Protein AF-A0A2E0TBQ0-F1 (afdb_monomer_lite)

Foldseek 3Di:
DDDDDCPVDPPVDDDDDDDPDDPFLVVLVCQVPDDPVVPVPDQWDADPSTTFGKDFLQDFLLQQLLAQKWFQFWDDDPQKIKTWIFRQQLVVLDPDDDGTKIKIFGSKDFKKKDFPPPDDIDRDRVVRNVVRFGFHGWGDDDQWIWTDGPGTIIIIRGTIIGMDGPVRHYDDSVVSNVSSVVSVVVVVVVVVVVVVVVVPPPDDDD

Structure (mmCIF, N/CA/C/O backbone):
data_AF-A0A2E0TBQ0-F1
#
_entry.id   AF-A0A2E0TBQ0-F1
#
loop_
_atom_site.group_PDB
_atom_site.id
_atom_site.type_symbol
_atom_site.label_atom_id
_atom_site.label_alt_id
_atom_site.label_comp_id
_atom_site.label_asym_id
_atom_site.label_entity_id
_atom_site.label_seq_id
_atom_site.pdbx_PDB_ins_code
_atom_site.Cartn_x
_atom_site.Cartn_y
_atom_site.Cartn_z
_atom_site.occupancy
_atom_site.B_iso_or_equiv
_atom_site.auth_seq_id
_atom_site.auth_comp_id
_atom_site.auth_asym_id
_atom_site.auth_atom_id
_atom_site.pdbx_PDB_model_num
ATOM 1 N N . MET A 1 1 ? -8.355 -27.284 26.504 1.00 31.47 1 MET A N 1
ATOM 2 C CA . MET A 1 1 ? -7.845 -25.901 26.602 1.00 31.47 1 MET A CA 1
ATOM 3 C C . MET A 1 1 ? -6.335 -25.962 26.482 1.00 31.47 1 MET A C 1
ATOM 5 O O . MET A 1 1 ? -5.679 -26.307 27.452 1.00 31.47 1 MET A O 1
ATOM 9 N N . CYS A 1 2 ? -5.796 -25.724 25.289 1.00 38.50 2 CYS A N 1
ATOM 10 C CA . CYS A 1 2 ? -4.360 -25.518 25.106 1.00 38.50 2 CYS A CA 1
ATOM 11 C C . CYS A 1 2 ? -4.125 -24.007 25.172 1.00 38.50 2 CYS A C 1
ATOM 13 O O . CYS A 1 2 ? -4.697 -23.271 24.370 1.00 38.50 2 CYS A O 1
ATOM 15 N N . GLY A 1 3 ? -3.385 -23.547 26.181 1.00 32.75 3 GLY A N 1
ATOM 16 C CA . GLY A 1 3 ? -3.010 -22.143 26.314 1.00 32.75 3 GLY A CA 1
ATOM 17 C C . GLY A 1 3 ? -1.917 -21.809 25.308 1.00 32.75 3 GLY A C 1
ATOM 18 O O . GLY A 1 3 ? -0.853 -22.420 25.343 1.00 32.75 3 GLY A O 1
ATOM 19 N N . TRP A 1 4 ? -2.189 -20.866 24.410 1.00 44.53 4 TRP A N 1
ATOM 20 C CA . TRP A 1 4 ? -1.174 -20.267 23.551 1.00 44.53 4 TRP A CA 1
ATOM 21 C C . TRP A 1 4 ? -0.448 -19.187 24.354 1.00 44.53 4 TRP A C 1
ATOM 23 O O . TRP A 1 4 ? -1.072 -18.217 24.783 1.00 44.53 4 TRP A O 1
ATOM 33 N N . VAL A 1 5 ? 0.852 -19.370 24.580 1.00 41.00 5 VAL A N 1
ATOM 34 C CA . VAL A 1 5 ? 1.751 -18.300 25.022 1.00 41.00 5 VAL A CA 1
ATOM 35 C C . VAL A 1 5 ? 2.475 -17.828 23.770 1.00 41.00 5 VAL A C 1
ATOM 37 O O . VAL A 1 5 ? 3.234 -18.586 23.179 1.00 41.00 5 VAL A O 1
ATOM 40 N N . ASP A 1 6 ? 2.167 -16.610 23.335 1.00 48.53 6 ASP A N 1
ATOM 41 C CA . ASP A 1 6 ? 2.900 -15.916 22.277 1.00 48.53 6 ASP A CA 1
ATOM 42 C C . ASP A 1 6 ? 4.257 -15.492 22.856 1.00 48.53 6 ASP A C 1
ATOM 44 O O . ASP A 1 6 ? 4.325 -14.581 23.683 1.00 48.53 6 ASP A O 1
ATOM 48 N N . ASP A 1 7 ? 5.324 -16.211 22.509 1.00 53.66 7 ASP A N 1
ATOM 49 C CA . ASP A 1 7 ? 6.684 -15.956 22.997 1.00 53.66 7 ASP A CA 1
ATOM 50 C C . ASP A 1 7 ? 7.448 -14.940 22.125 1.00 53.66 7 ASP A C 1
ATOM 52 O O . ASP A 1 7 ? 8.639 -14.693 22.340 1.00 53.66 7 ASP A O 1
ATOM 56 N N . GLY A 1 8 ? 6.767 -14.331 21.146 1.00 44.69 8 GLY A N 1
ATOM 57 C CA . GLY A 1 8 ? 7.341 -13.338 20.248 1.00 44.69 8 GLY A CA 1
ATOM 58 C C . GLY A 1 8 ? 8.385 -13.899 19.282 1.00 44.69 8 GLY A C 1
ATOM 59 O O . GLY A 1 8 ? 9.002 -13.118 18.549 1.00 44.69 8 GLY A O 1
ATOM 60 N N . ARG A 1 9 ? 8.593 -15.221 19.238 1.00 43.59 9 ARG A N 1
ATOM 61 C CA . ARG A 1 9 ? 9.475 -15.843 18.255 1.00 43.59 9 ARG A CA 1
ATOM 62 C C . ARG A 1 9 ? 8.675 -16.104 16.989 1.00 43.59 9 ARG A C 1
ATOM 64 O O . ARG A 1 9 ? 7.561 -16.618 16.993 1.00 43.59 9 ARG A O 1
ATOM 71 N N . GLY A 1 10 ? 9.208 -15.603 15.879 1.00 46.03 10 GLY A N 1
ATOM 72 C CA . GLY A 1 10 ? 8.652 -15.810 14.551 1.00 46.03 10 GLY A CA 1
ATOM 73 C C . GLY A 1 10 ? 8.835 -17.257 14.119 1.00 46.03 10 GLY A C 1
ATOM 74 O O . GLY A 1 10 ? 9.626 -17.520 13.220 1.00 46.03 10 GLY A O 1
ATOM 75 N N . ASP A 1 11 ? 8.097 -18.171 14.737 1.00 47.78 11 ASP A N 1
ATOM 76 C CA . ASP A 1 11 ? 8.056 -19.583 14.378 1.00 47.78 11 ASP A CA 1
ATOM 77 C C . ASP A 1 11 ? 7.198 -19.711 13.114 1.00 47.78 11 ASP A C 1
ATOM 79 O O . ASP A 1 11 ? 6.023 -20.079 13.135 1.00 47.78 11 ASP A O 1
ATOM 83 N N . VAL A 1 12 ? 7.771 -19.267 11.996 1.00 44.88 12 VAL A N 1
ATOM 84 C CA . VAL A 1 12 ? 7.117 -19.203 10.685 1.00 44.88 12 VAL A CA 1
ATOM 85 C C . VAL A 1 12 ? 6.992 -20.596 10.044 1.00 44.88 12 VAL A C 1
ATOM 87 O O . VAL A 1 12 ? 6.171 -20.758 9.149 1.00 44.88 12 VAL A O 1
ATOM 90 N N . ASP A 1 13 ? 7.667 -21.629 10.566 1.00 41.69 13 ASP A N 1
ATOM 91 C CA . ASP A 1 13 ? 7.878 -22.880 9.816 1.00 41.69 13 ASP A CA 1
ATOM 92 C C . ASP A 1 13 ? 7.359 -24.181 10.455 1.00 41.69 13 ASP A C 1
ATOM 94 O O . ASP A 1 13 ? 7.756 -25.263 10.029 1.00 41.69 13 ASP A O 1
ATOM 98 N N . ALA A 1 14 ? 6.467 -24.158 11.450 1.00 37.28 14 ALA A N 1
ATOM 99 C CA . ALA A 1 14 ? 6.067 -25.422 12.084 1.00 37.28 14 ALA A CA 1
ATOM 100 C C . ALA A 1 14 ? 4.600 -25.516 12.501 1.00 37.28 14 ALA A C 1
ATOM 102 O O . ALA A 1 14 ? 4.329 -25.849 13.642 1.00 37.28 14 ALA A O 1
ATOM 103 N N . HIS A 1 15 ? 3.650 -25.290 11.589 1.00 36.25 15 HIS A N 1
ATOM 104 C CA . HIS A 1 15 ? 2.325 -25.918 11.705 1.00 36.25 15 HIS A CA 1
ATOM 105 C C . HIS A 1 15 ? 1.651 -26.069 10.334 1.00 36.25 15 HIS A C 1
ATOM 107 O O . HIS A 1 15 ? 0.645 -25.427 10.029 1.00 36.25 15 HIS A O 1
ATOM 113 N N . GLU A 1 16 ? 2.182 -26.981 9.522 1.00 41.28 16 GLU A N 1
ATOM 114 C CA . GLU A 1 16 ? 1.301 -27.866 8.762 1.00 41.28 16 GLU A CA 1
ATOM 115 C C . GLU A 1 16 ? 0.895 -29.031 9.681 1.00 41.28 16 GLU A C 1
ATOM 117 O O . GLU A 1 16 ? 1.702 -29.561 10.438 1.00 41.28 16 GLU A O 1
ATOM 122 N N . GLU A 1 17 ? -0.385 -29.393 9.627 1.00 46.69 17 GLU A N 1
ATOM 123 C CA . GLU A 1 17 ? -0.977 -30.597 10.223 1.00 46.69 17 GLU A CA 1
ATOM 124 C C . GLU A 1 17 ? -1.156 -30.648 11.751 1.00 46.69 17 GLU A C 1
ATOM 126 O O . GLU A 1 17 ? -0.365 -31.211 12.505 1.00 46.69 17 GLU A O 1
ATOM 131 N N . ARG A 1 18 ? -2.334 -30.185 12.197 1.00 37.28 18 ARG A N 1
ATOM 132 C CA . ARG A 1 18 ? -3.377 -31.023 12.841 1.00 37.28 18 ARG A CA 1
ATOM 133 C C . ARG A 1 18 ? -4.561 -30.137 13.238 1.00 37.28 18 ARG A C 1
ATOM 135 O O . ARG A 1 18 ? -4.676 -29.695 14.375 1.00 37.28 18 ARG A O 1
ATOM 142 N N . GLY A 1 19 ? -5.434 -29.865 12.266 1.00 35.94 19 GLY A N 1
ATOM 143 C CA . GLY A 1 19 ? -6.671 -29.105 12.489 1.00 35.94 19 GLY A CA 1
ATOM 144 C C . GLY A 1 19 ? -7.030 -28.083 11.409 1.00 35.94 19 GLY A C 1
ATOM 145 O O . GLY A 1 19 ? -7.474 -27.001 11.757 1.00 35.94 19 GLY A O 1
ATOM 146 N N . GLY A 1 20 ? -6.824 -28.389 10.122 1.00 38.53 20 GLY A N 1
ATOM 147 C CA . GLY A 1 20 ? -7.561 -27.793 8.988 1.00 38.53 20 GLY A CA 1
ATOM 148 C C . GLY A 1 20 ? -7.560 -26.267 8.787 1.00 38.53 20 GLY A C 1
ATOM 149 O O . GLY A 1 20 ? -8.311 -25.788 7.943 1.00 38.53 20 GLY A O 1
ATOM 150 N N . GLY A 1 21 ? -6.763 -25.495 9.524 1.00 53.59 21 GLY A N 1
ATOM 151 C CA . GLY A 1 21 ? -6.680 -24.042 9.406 1.00 53.59 21 GLY A CA 1
ATOM 152 C C . GLY A 1 21 ? -5.243 -23.593 9.183 1.00 53.59 21 GLY A C 1
ATOM 153 O O . GLY A 1 21 ? -4.320 -24.124 9.792 1.00 53.59 21 GLY A O 1
ATOM 154 N N . THR A 1 22 ? -5.045 -22.604 8.313 1.00 75.75 22 THR A N 1
ATOM 155 C CA . THR A 1 22 ? -3.739 -21.946 8.164 1.00 75.75 22 THR A CA 1
ATOM 156 C C . THR A 1 22 ? -3.360 -21.223 9.465 1.00 75.75 22 THR A C 1
ATOM 158 O O . THR A 1 22 ? -4.239 -20.846 10.243 1.00 75.75 22 THR A O 1
ATOM 161 N N . LEU A 1 23 ? -2.069 -20.949 9.690 1.00 81.25 23 LEU A N 1
ATOM 162 C CA . LEU A 1 23 ? -1.590 -20.136 10.825 1.00 81.25 23 LEU A CA 1
ATOM 163 C C . LEU A 1 23 ? -2.379 -18.819 10.985 1.00 81.25 23 LEU A C 1
ATOM 165 O O . LEU A 1 23 ? -2.684 -18.376 12.090 1.00 81.25 23 LEU A O 1
ATOM 169 N N . TRP A 1 24 ? -2.778 -18.214 9.867 1.00 78.56 24 TRP A N 1
ATOM 170 C CA . TRP A 1 24 ? -3.606 -17.010 9.837 1.00 78.56 24 TRP A CA 1
ATOM 171 C C . TRP A 1 24 ? -5.037 -17.222 10.339 1.00 78.56 24 TRP A C 1
ATOM 173 O O . TRP A 1 24 ? -5.592 -16.326 10.971 1.00 78.56 24 TRP A O 1
ATOM 183 N N . ALA A 1 25 ? -5.631 -18.394 10.103 1.00 79.94 25 ALA A N 1
ATOM 184 C CA . ALA A 1 25 ? -6.942 -18.740 10.645 1.00 79.94 25 ALA A CA 1
ATOM 185 C C . ALA A 1 25 ? -6.887 -18.900 12.172 1.00 79.94 25 ALA A C 1
ATOM 187 O O . ALA A 1 25 ? -7.755 -18.376 12.868 1.00 79.94 25 ALA A O 1
ATOM 188 N N . ALA A 1 26 ? -5.832 -19.535 12.694 1.00 81.12 26 ALA A N 1
ATOM 189 C CA . ALA A 1 26 ? -5.602 -19.637 14.135 1.00 81.12 26 ALA A CA 1
ATOM 190 C C . ALA A 1 26 ? -5.411 -18.252 14.777 1.00 81.12 26 ALA A C 1
ATOM 192 O O . ALA A 1 26 ? -6.039 -17.946 15.790 1.00 81.12 26 ALA A O 1
ATOM 193 N N . ARG A 1 27 ? -4.622 -17.371 14.142 1.00 82.88 27 ARG A N 1
ATOM 194 C CA . ARG A 1 27 ? -4.464 -15.970 14.570 1.00 82.88 27 ARG A CA 1
ATOM 195 C C . ARG A 1 27 ? -5.789 -15.209 14.556 1.00 82.88 27 ARG A C 1
ATOM 197 O O . ARG A 1 27 ? -6.072 -14.472 15.495 1.00 82.88 27 ARG A O 1
ATOM 204 N N . ALA A 1 28 ? -6.611 -15.386 13.522 1.00 81.88 28 ALA A N 1
ATOM 205 C CA . ALA A 1 28 ? -7.913 -14.728 13.436 1.00 81.88 28 ALA A CA 1
ATOM 206 C C . ALA A 1 28 ? -8.840 -15.178 14.569 1.00 81.88 28 ALA A C 1
ATOM 208 O O . ALA A 1 28 ? -9.483 -14.344 15.201 1.00 81.88 28 ALA A O 1
ATOM 209 N N . GLU A 1 29 ? -8.870 -16.478 14.862 1.00 82.50 29 GLU A N 1
ATOM 210 C CA . GLU A 1 29 ? -9.674 -17.023 15.954 1.00 82.50 29 GLU A CA 1
ATOM 211 C C . GLU A 1 29 ? -9.197 -16.524 17.320 1.00 82.50 29 GLU A C 1
ATOM 213 O O . GLU A 1 29 ? -10.003 -16.047 18.120 1.00 82.50 29 GLU A O 1
ATOM 218 N N . TYR A 1 30 ? -7.882 -16.519 17.550 1.00 81.25 30 TYR A N 1
ATOM 219 C CA . TYR A 1 30 ? -7.294 -15.919 18.744 1.00 81.25 30 TYR A CA 1
ATOM 220 C C . TYR A 1 30 ? -7.717 -14.452 18.908 1.00 81.25 30 TYR A C 1
ATOM 222 O O . TYR A 1 30 ? -8.175 -14.049 19.976 1.00 81.25 30 TYR A O 1
ATOM 230 N N . LEU A 1 31 ? -7.640 -13.651 17.839 1.00 81.62 31 LEU A N 1
ATOM 231 C CA . LEU A 1 31 ? -8.040 -12.244 17.878 1.00 81.62 31 LEU A CA 1
ATOM 232 C C . LEU A 1 31 ? -9.531 -12.044 18.175 1.00 81.62 31 LEU A C 1
ATOM 234 O O . LEU A 1 31 ? -9.868 -11.068 18.843 1.00 81.62 31 LEU A O 1
ATOM 238 N N . ARG A 1 32 ? -10.413 -12.941 17.713 1.00 83.31 32 ARG A N 1
ATOM 239 C CA . ARG A 1 32 ? -11.859 -12.881 18.004 1.00 83.31 32 ARG A CA 1
ATOM 240 C C . ARG A 1 32 ? -12.171 -13.162 19.470 1.00 83.31 32 ARG A C 1
ATOM 242 O O . ARG A 1 32 ? -13.107 -12.579 20.009 1.00 83.31 32 ARG A O 1
ATOM 249 N N . GLN A 1 33 ? -11.414 -14.061 20.092 1.00 83.19 33 GLN A N 1
ATOM 250 C CA . GLN A 1 33 ? -11.652 -14.500 21.468 1.00 83.19 33 GLN A CA 1
ATOM 251 C C . GLN A 1 33 ? -10.956 -13.616 22.507 1.00 83.19 33 GLN A C 1
ATOM 253 O O . GLN A 1 33 ? -11.378 -13.562 23.662 1.00 83.19 33 GLN A O 1
ATOM 258 N N . ALA A 1 34 ? -9.870 -12.945 22.128 1.00 75.00 34 ALA A N 1
ATOM 259 C CA . ALA A 1 34 ? -9.014 -12.283 23.093 1.00 75.00 34 ALA A CA 1
ATOM 260 C C . ALA A 1 34 ? -9.570 -10.912 23.554 1.00 75.00 34 ALA A C 1
ATOM 262 O O . ALA A 1 34 ? -10.112 -10.157 22.741 1.00 75.00 34 ALA A O 1
ATOM 263 N N . PRO A 1 35 ? -9.386 -10.529 24.837 1.00 73.06 35 PRO A N 1
ATOM 264 C CA . PRO A 1 35 ? -9.906 -9.274 25.387 1.00 73.06 35 PRO A CA 1
ATOM 265 C C . PRO A 1 35 ? -9.412 -8.048 24.613 1.00 73.06 35 PRO A C 1
ATOM 267 O O . PRO A 1 35 ? -8.251 -8.007 24.197 1.00 73.06 35 PRO A O 1
ATOM 270 N N . ARG A 1 36 ? -10.265 -7.026 24.458 1.00 65.62 36 ARG A N 1
ATOM 271 C CA . ARG A 1 36 ? -9.924 -5.783 23.735 1.00 65.62 36 ARG A CA 1
ATOM 272 C C . ARG A 1 36 ? -8.728 -5.046 24.344 1.00 65.62 36 ARG A C 1
ATOM 274 O O . ARG A 1 36 ? -7.922 -4.491 23.610 1.00 65.62 36 ARG A O 1
ATOM 281 N N . GLU A 1 37 ? -8.575 -5.093 25.663 1.00 60.78 37 GLU A N 1
ATOM 282 C CA . GLU A 1 37 ? -7.500 -4.404 26.395 1.00 60.78 37 GLU A CA 1
ATOM 283 C C . GLU A 1 37 ? -6.103 -4.953 26.061 1.00 60.78 37 GLU A C 1
ATOM 285 O O . GLU A 1 37 ? -5.126 -4.212 26.047 1.00 60.78 37 GLU A O 1
ATOM 290 N N . ALA A 1 38 ? -6.009 -6.229 25.679 1.00 62.00 38 ALA A N 1
ATOM 291 C CA . ALA A 1 38 ? -4.758 -6.848 25.250 1.00 62.00 38 ALA A CA 1
ATOM 292 C C . ALA A 1 38 ? -4.445 -6.618 23.756 1.00 62.00 38 ALA A C 1
ATOM 294 O O . ALA A 1 38 ? -3.491 -7.205 23.250 1.00 62.00 38 ALA A O 1
ATOM 295 N N . ALA A 1 39 ? -5.244 -5.830 23.021 1.00 61.97 39 ALA A N 1
ATOM 296 C CA . ALA A 1 39 ? -5.070 -5.610 21.581 1.00 61.97 39 ALA A CA 1
ATOM 297 C C . ALA A 1 39 ? -3.940 -4.623 21.242 1.00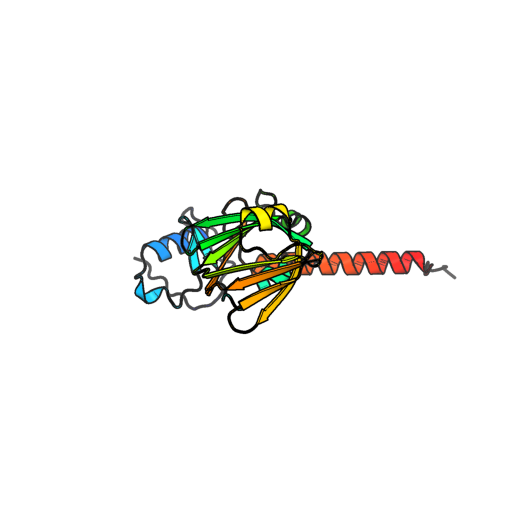 61.97 39 ALA A C 1
ATOM 299 O O . ALA A 1 39 ? -3.283 -4.780 20.215 1.00 61.97 39 ALA A O 1
ATOM 300 N N . ALA A 1 40 ? -3.659 -3.653 22.121 1.00 59.84 40 ALA A N 1
ATOM 301 C CA . ALA A 1 40 ? -2.728 -2.555 21.841 1.00 59.84 40 ALA A CA 1
ATOM 302 C C . ALA A 1 40 ? -1.273 -2.999 21.594 1.00 59.84 40 ALA A C 1
ATOM 304 O O . ALA A 1 40 ? -0.530 -2.296 20.907 1.00 59.84 40 ALA A O 1
ATOM 305 N N . HIS A 1 41 ? -0.875 -4.169 22.101 1.00 62.22 41 HIS A N 1
ATOM 306 C CA . HIS A 1 41 ? 0.480 -4.721 21.962 1.00 62.22 41 HIS A CA 1
ATOM 307 C C . HIS A 1 41 ? 0.577 -5.866 20.951 1.00 62.22 41 HIS A C 1
ATOM 309 O O . HIS A 1 41 ? 1.629 -6.485 20.821 1.00 62.22 41 HIS A O 1
ATOM 315 N N . ARG A 1 42 ? -0.508 -6.178 20.235 1.00 75.69 42 ARG A N 1
ATOM 316 C CA . ARG A 1 42 ? -0.505 -7.317 19.318 1.00 75.69 42 ARG A CA 1
ATOM 317 C C . ARG A 1 42 ? 0.222 -6.976 18.033 1.00 75.69 42 ARG A C 1
ATOM 319 O O . ARG A 1 42 ? 0.063 -5.886 17.480 1.00 75.69 42 ARG A O 1
ATOM 326 N N . ARG A 1 43 ? 0.942 -7.979 17.535 1.00 86.44 43 ARG A N 1
ATOM 327 C CA . ARG A 1 43 ? 1.531 -8.005 16.195 1.00 86.44 43 ARG A CA 1
ATOM 328 C C . ARG A 1 43 ? 0.483 -8.174 15.090 1.00 86.44 43 ARG A C 1
ATOM 330 O O . ARG A 1 43 ? 0.800 -7.978 13.923 1.00 86.44 43 ARG A O 1
ATOM 337 N N . TRP A 1 44 ? -0.755 -8.531 15.438 1.00 88.94 44 TRP A N 1
ATOM 338 C CA . TRP A 1 44 ? -1.823 -8.774 14.471 1.00 88.94 44 TRP A CA 1
ATOM 339 C C . TRP A 1 44 ? -3.084 -7.982 14.782 1.00 88.94 44 TRP A C 1
ATOM 341 O O . TRP A 1 44 ? -3.450 -7.796 15.944 1.00 88.94 44 TRP A O 1
ATOM 351 N N . ILE A 1 45 ? -3.777 -7.605 13.715 1.00 89.62 45 ILE A N 1
ATOM 352 C CA . ILE A 1 45 ? -5.075 -6.930 13.731 1.00 89.62 45 ILE A CA 1
ATOM 353 C C . ILE A 1 45 ? -6.056 -7.693 12.845 1.00 89.62 45 ILE A C 1
ATOM 355 O O . ILE A 1 45 ? -5.657 -8.430 11.942 1.00 89.62 45 ILE A O 1
ATOM 359 N N . LEU A 1 46 ? -7.350 -7.569 13.139 1.00 89.81 46 LEU A N 1
ATOM 360 C CA . LEU A 1 46 ? -8.398 -8.275 12.407 1.00 89.81 46 LEU A CA 1
ATOM 361 C C . LEU A 1 46 ? -8.984 -7.362 11.323 1.00 89.81 46 LEU A C 1
ATOM 363 O O . LEU A 1 46 ? -9.540 -6.311 11.631 1.00 89.81 46 LEU A O 1
ATOM 367 N N . VAL A 1 47 ? -8.911 -7.797 10.067 1.00 90.44 47 VAL A N 1
ATOM 368 C CA . VAL A 1 47 ? -9.492 -7.122 8.901 1.00 90.44 47 VAL A CA 1
ATOM 369 C C . VAL A 1 47 ? -10.509 -8.028 8.261 1.00 90.44 47 VAL A C 1
ATOM 371 O O . VAL A 1 47 ? -10.154 -9.074 7.728 1.00 90.44 47 VAL A O 1
ATOM 374 N N . ASP A 1 48 ? -11.776 -7.624 8.305 1.00 90.12 48 ASP A N 1
ATOM 375 C CA . ASP A 1 48 ? -12.872 -8.344 7.651 1.00 90.12 48 ASP A CA 1
ATOM 376 C C . ASP A 1 48 ? -12.866 -9.851 8.007 1.00 90.12 48 ASP A C 1
ATOM 378 O O . ASP A 1 48 ? -13.098 -10.723 7.175 1.00 90.12 48 ASP A O 1
ATOM 382 N N . GLY A 1 49 ? -12.542 -10.164 9.268 1.00 88.12 49 GLY A N 1
ATOM 383 C CA . GLY A 1 49 ? -12.474 -11.531 9.790 1.00 88.12 49 GLY A CA 1
ATOM 384 C C . GLY A 1 49 ? -11.147 -12.268 9.570 1.00 88.12 49 GLY A C 1
ATOM 385 O O . GLY A 1 49 ? -11.038 -13.410 10.016 1.00 88.12 49 GLY A O 1
ATOM 386 N N . VAL A 1 50 ? -10.146 -11.636 8.957 1.00 88.81 50 VAL A N 1
ATOM 387 C CA . VAL A 1 50 ? -8.815 -12.194 8.668 1.00 88.81 50 VAL A CA 1
ATOM 388 C C . VAL A 1 50 ? -7.755 -11.513 9.533 1.00 88.81 50 VAL A C 1
ATOM 390 O O . VAL A 1 50 ? -7.748 -10.292 9.652 1.00 88.81 50 VAL A O 1
ATOM 393 N N . ALA A 1 51 ? -6.846 -12.277 10.139 1.00 91.25 51 ALA A N 1
ATOM 394 C CA . ALA A 1 51 ? -5.704 -11.696 10.841 1.00 91.25 51 ALA A CA 1
ATOM 395 C C . ALA A 1 51 ? -4.645 -11.226 9.839 1.00 91.25 51 ALA A C 1
ATOM 397 O O . ALA A 1 51 ? -4.244 -11.998 8.969 1.00 91.25 51 ALA A O 1
ATOM 398 N N . VAL A 1 52 ? -4.168 -9.995 9.997 1.00 92.81 52 VAL A N 1
ATOM 399 C CA . VAL A 1 52 ? -3.061 -9.419 9.221 1.00 92.81 52 VAL A CA 1
ATOM 400 C C . VAL A 1 52 ? -1.960 -8.956 10.165 1.00 92.81 52 VAL A C 1
ATOM 402 O O . VAL A 1 52 ? -2.231 -8.639 11.324 1.00 92.81 52 VAL A O 1
ATOM 405 N N . GLU A 1 53 ? -0.717 -8.949 9.688 1.00 93.19 53 GLU A N 1
ATOM 406 C CA . GLU A 1 53 ? 0.393 -8.343 10.425 1.00 93.19 53 GLU A CA 1
ATOM 407 C C . GLU A 1 53 ? 0.199 -6.827 10.527 1.00 93.19 53 GLU A C 1
ATOM 409 O O . GLU A 1 53 ? -0.285 -6.190 9.593 1.00 93.19 53 GLU A O 1
ATOM 414 N N . ARG A 1 54 ? 0.530 -6.282 11.696 1.00 93.81 54 ARG A N 1
ATOM 415 C CA . ARG A 1 54 ? 0.401 -4.872 12.042 1.00 93.81 54 ARG A CA 1
ATOM 416 C C . ARG A 1 54 ? 1.756 -4.193 11.914 1.00 93.81 54 ARG A C 1
ATOM 418 O O . ARG A 1 54 ? 2.716 -4.598 12.568 1.00 93.81 54 ARG A O 1
ATOM 425 N N . HIS A 1 55 ? 1.788 -3.113 11.148 1.00 95.31 55 HIS A N 1
ATOM 426 C CA . HIS A 1 55 ? 2.949 -2.247 10.982 1.00 95.31 55 HIS A CA 1
ATOM 427 C C . HIS A 1 55 ? 2.621 -0.837 11.467 1.00 95.31 55 HIS A C 1
ATOM 429 O O . HIS A 1 55 ? 1.490 -0.379 11.316 1.00 95.31 55 HIS A O 1
ATOM 435 N N . ALA A 1 56 ? 3.592 -0.152 12.071 1.00 95.06 56 ALA A N 1
ATOM 436 C CA . ALA A 1 56 ? 3.405 1.227 12.511 1.00 95.06 56 ALA A CA 1
ATOM 437 C C . ALA A 1 56 ? 3.206 2.152 11.302 1.00 95.06 56 ALA A C 1
ATOM 439 O O . ALA A 1 56 ? 3.848 1.975 10.269 1.00 95.06 56 ALA A O 1
ATOM 440 N N . GLY A 1 57 ? 2.365 3.179 11.434 1.00 95.00 57 GLY A N 1
ATOM 441 C CA . GLY A 1 57 ? 2.116 4.130 10.347 1.00 95.00 57 GLY A CA 1
ATOM 442 C C . GLY A 1 57 ? 3.314 4.991 9.957 1.00 95.00 57 GLY A C 1
ATOM 443 O O . GLY A 1 57 ? 3.318 5.609 8.898 1.00 95.00 57 GLY A O 1
ATOM 444 N N . THR A 1 58 ? 4.362 4.973 10.776 1.00 95.81 58 THR A N 1
ATOM 445 C CA . THR A 1 58 ? 5.648 5.622 10.523 1.00 95.81 58 THR A CA 1
ATOM 446 C C . THR A 1 58 ? 6.698 4.686 9.917 1.00 95.81 58 THR A C 1
ATOM 448 O O . THR A 1 58 ? 7.807 5.135 9.638 1.00 95.81 58 THR A O 1
ATOM 451 N N . ASP A 1 59 ? 6.387 3.404 9.694 1.00 96.50 59 ASP A N 1
ATOM 452 C CA . ASP A 1 59 ? 7.281 2.461 9.018 1.00 96.50 59 ASP A CA 1
ATOM 453 C C . ASP A 1 59 ? 7.100 2.556 7.488 1.00 96.50 59 ASP A C 1
ATOM 455 O O . ASP A 1 59 ? 6.045 2.177 6.968 1.00 96.50 59 ASP A O 1
ATOM 459 N N . PRO A 1 60 ? 8.100 3.050 6.731 1.00 97.06 60 PRO A N 1
ATOM 460 C CA . PRO A 1 60 ? 7.981 3.207 5.285 1.00 97.06 60 PRO A CA 1
ATOM 461 C C . PRO A 1 60 ? 8.224 1.899 4.514 1.00 97.06 60 PRO A C 1
ATOM 463 O O . PRO A 1 60 ? 8.114 1.889 3.289 1.00 97.06 60 PRO A O 1
ATOM 466 N N . SER A 1 61 ? 8.575 0.797 5.187 1.00 96.19 61 SER A N 1
ATOM 467 C CA . SER A 1 61 ? 9.038 -0.441 4.542 1.00 96.19 61 SER A CA 1
ATOM 468 C C . SER A 1 61 ? 8.010 -1.034 3.576 1.00 96.19 61 SER A C 1
ATOM 470 O O . SER A 1 61 ? 8.367 -1.428 2.469 1.00 96.19 61 SER A O 1
ATOM 472 N N . ALA A 1 62 ? 6.727 -1.041 3.956 1.00 95.88 62 ALA A N 1
ATOM 473 C CA . ALA A 1 62 ? 5.645 -1.536 3.101 1.00 95.88 62 ALA A CA 1
ATOM 474 C C . ALA A 1 62 ? 5.451 -0.698 1.828 1.00 95.88 62 ALA A C 1
ATOM 476 O O . ALA A 1 62 ? 5.070 -1.234 0.795 1.00 95.88 62 ALA A O 1
ATOM 477 N N . TRP A 1 63 ? 5.741 0.599 1.880 1.00 97.75 63 TRP A N 1
ATOM 478 C CA . TRP A 1 63 ? 5.639 1.480 0.719 1.00 97.75 63 TRP A CA 1
ATOM 479 C C . TRP A 1 63 ? 6.855 1.339 -0.194 1.00 97.75 63 TRP A C 1
ATOM 481 O O . TRP A 1 63 ? 6.705 1.171 -1.398 1.00 97.75 63 TRP A O 1
ATOM 491 N N . ASN A 1 64 ? 8.060 1.325 0.383 1.00 97.31 64 ASN A N 1
ATOM 492 C CA . ASN A 1 64 ? 9.305 1.194 -0.377 1.00 97.31 64 ASN A CA 1
ATOM 493 C C . ASN A 1 64 ? 9.451 -0.175 -1.050 1.00 97.31 64 ASN A C 1
ATOM 495 O O . ASN A 1 64 ? 10.031 -0.267 -2.127 1.00 97.31 64 ASN A O 1
ATOM 499 N N . VAL A 1 65 ? 8.935 -1.248 -0.442 1.00 97.06 65 VAL A N 1
ATOM 500 C CA . VAL A 1 65 ? 8.986 -2.575 -1.072 1.00 97.06 65 VAL A CA 1
ATOM 501 C C . VAL A 1 65 ? 8.074 -2.667 -2.296 1.00 97.06 65 VAL A C 1
ATOM 503 O O . VAL A 1 65 ? 8.369 -3.431 -3.208 1.00 97.06 65 VAL A O 1
ATOM 506 N N . LEU A 1 66 ? 7.000 -1.873 -2.332 1.00 96.69 66 LEU A N 1
ATOM 507 C CA . LEU A 1 66 ? 6.048 -1.789 -3.440 1.00 96.69 66 LEU A CA 1
ATOM 508 C C . LEU A 1 66 ? 6.463 -0.754 -4.502 1.00 96.69 66 LEU A C 1
ATOM 510 O O . LEU A 1 66 ? 5.607 -0.303 -5.257 1.00 96.69 66 LEU A O 1
ATOM 514 N N . HIS A 1 67 ? 7.747 -0.381 -4.559 1.00 94.56 67 HIS A N 1
ATOM 515 C CA . HIS A 1 67 ? 8.331 0.439 -5.630 1.00 94.56 67 HIS A CA 1
ATOM 516 C C . HIS A 1 67 ? 7.862 -0.040 -7.013 1.00 94.56 67 HIS A C 1
ATOM 518 O O . HIS A 1 67 ? 7.711 -1.236 -7.193 1.00 94.56 67 HIS A O 1
ATOM 524 N N . ASP A 1 68 ? 7.628 0.839 -7.987 1.00 93.94 68 ASP A N 1
ATOM 525 C CA . ASP A 1 68 ? 7.016 0.538 -9.304 1.00 93.94 68 ASP A CA 1
ATOM 526 C C . ASP A 1 68 ? 5.575 -0.016 -9.248 1.00 93.94 68 ASP A C 1
ATOM 528 O O . ASP A 1 68 ? 5.021 -0.443 -10.266 1.00 93.94 68 ASP A O 1
ATOM 532 N N . GLY A 1 69 ? 4.954 -0.059 -8.069 1.00 97.06 69 GLY A N 1
ATOM 533 C CA . GLY A 1 69 ? 3.517 -0.258 -7.934 1.00 97.06 69 GLY A CA 1
ATOM 534 C C . GLY A 1 69 ? 2.749 1.050 -8.100 1.00 97.06 69 GLY A C 1
ATOM 535 O O . GLY A 1 69 ? 3.330 2.124 -7.987 1.00 97.06 69 GLY A O 1
ATOM 536 N N . TRP A 1 70 ? 1.442 0.961 -8.336 1.00 98.06 70 TRP A N 1
ATOM 537 C CA . TRP A 1 70 ? 0.556 2.126 -8.433 1.00 98.06 70 TRP A CA 1
ATOM 538 C C . TRP A 1 70 ? -0.797 1.871 -7.776 1.00 98.06 70 TRP A C 1
ATOM 540 O O . TRP A 1 70 ? -1.225 0.724 -7.603 1.00 98.06 70 TRP A O 1
ATOM 550 N N . ILE A 1 71 ? -1.473 2.953 -7.387 1.00 98.12 71 ILE A N 1
ATOM 551 C CA . ILE A 1 71 ? -2.814 2.893 -6.799 1.00 98.12 71 ILE A CA 1
ATOM 552 C C . ILE A 1 71 ? -3.855 2.761 -7.910 1.00 98.12 71 ILE A C 1
ATOM 554 O O . ILE A 1 71 ? -4.055 3.686 -8.686 1.00 98.12 71 ILE A O 1
ATOM 558 N N . GLU A 1 72 ? -4.586 1.649 -7.923 1.00 97.75 72 GLU A N 1
ATOM 559 C CA . GLU A 1 72 ? -5.729 1.445 -8.826 1.00 97.75 72 GLU A CA 1
ATOM 560 C C . GLU A 1 72 ? -7.040 1.932 -8.205 1.00 97.75 72 GLU A C 1
ATOM 562 O O . GLU A 1 72 ? -7.983 2.323 -8.892 1.00 97.75 72 GLU A O 1
ATOM 567 N N . ARG A 1 73 ? -7.148 1.841 -6.874 1.00 97.94 73 ARG A N 1
ATOM 568 C CA . ARG A 1 73 ? -8.385 2.170 -6.165 1.00 97.94 73 ARG A CA 1
ATOM 569 C C . ARG A 1 73 ? -8.141 2.530 -4.712 1.00 97.94 73 ARG A C 1
ATOM 571 O O . ARG A 1 73 ? -7.344 1.899 -4.022 1.00 97.94 73 ARG A O 1
ATOM 578 N N . LEU A 1 74 ? -8.938 3.475 -4.224 1.00 98.19 74 LEU A N 1
ATOM 579 C CA . LEU A 1 74 ? -9.018 3.862 -2.822 1.00 98.19 74 LEU A CA 1
ATOM 580 C C . LEU A 1 74 ? -10.436 3.634 -2.301 1.00 98.19 74 LEU A C 1
ATOM 582 O O . LEU A 1 74 ? -11.407 4.068 -2.914 1.00 98.19 74 LEU A O 1
ATOM 586 N N . VAL A 1 75 ? -10.570 2.932 -1.176 1.00 97.81 75 VAL A N 1
ATOM 587 C CA . VAL A 1 75 ? -11.874 2.596 -0.586 1.00 97.81 75 VAL A CA 1
ATOM 588 C C . VAL A 1 75 ? -11.909 3.029 0.880 1.00 97.81 75 VAL A C 1
ATOM 590 O O . VAL A 1 75 ? -11.457 2.284 1.753 1.00 97.81 75 VAL A O 1
ATOM 593 N N . PRO A 1 76 ? -12.453 4.221 1.180 1.00 96.94 76 PRO A N 1
ATOM 594 C CA . PRO A 1 76 ? -12.685 4.658 2.552 1.00 96.94 76 PRO A CA 1
ATOM 595 C C . PRO A 1 76 ? -13.797 3.841 3.221 1.00 96.94 76 PRO A C 1
ATOM 597 O O . PRO A 1 76 ? -14.835 3.561 2.616 1.00 96.94 76 PRO A O 1
ATOM 600 N N . ARG A 1 77 ? -13.604 3.485 4.493 1.00 94.81 77 ARG A N 1
ATOM 601 C CA . ARG A 1 77 ? -14.584 2.808 5.354 1.00 94.81 77 ARG A CA 1
ATOM 602 C C . ARG A 1 77 ? -14.440 3.307 6.793 1.00 94.81 77 ARG A C 1
ATOM 604 O O . ARG A 1 77 ? -13.747 2.695 7.600 1.00 94.81 77 ARG A O 1
ATOM 611 N N . GLY A 1 78 ? -15.112 4.411 7.115 1.00 92.62 78 GLY A N 1
ATOM 612 C CA . GLY A 1 78 ? -14.966 5.057 8.422 1.00 92.62 78 GLY A CA 1
ATOM 613 C C . GLY A 1 78 ? -13.562 5.637 8.587 1.00 92.62 78 GLY A C 1
ATOM 614 O O . GLY A 1 78 ? -13.132 6.425 7.753 1.00 92.62 78 GLY A O 1
ATOM 615 N N . ASP A 1 79 ? -12.857 5.224 9.636 1.00 92.38 79 ASP A N 1
ATOM 616 C CA . ASP A 1 79 ? -11.460 5.575 9.921 1.00 92.38 79 ASP A CA 1
ATOM 617 C C . ASP A 1 79 ? -10.443 4.644 9.232 1.00 92.38 79 ASP A C 1
ATOM 619 O O . ASP A 1 79 ? -9.238 4.757 9.454 1.00 92.38 79 ASP A O 1
ATOM 623 N N . ARG A 1 80 ? -10.910 3.710 8.397 1.00 95.69 80 ARG A N 1
ATOM 624 C CA . ARG A 1 80 ? -10.068 2.811 7.606 1.00 95.69 80 ARG A CA 1
ATOM 625 C C . ARG A 1 80 ? -10.014 3.257 6.149 1.00 95.69 80 ARG A C 1
ATOM 627 O O . ARG A 1 80 ? -11.045 3.584 5.562 1.00 95.69 80 ARG A O 1
ATOM 634 N N . LEU A 1 81 ? -8.837 3.186 5.537 1.00 98.00 81 LEU A N 1
ATOM 635 C CA . LEU A 1 81 ? -8.646 3.374 4.099 1.00 98.00 81 LEU A CA 1
ATOM 636 C C . LEU A 1 81 ? -7.992 2.127 3.504 1.00 98.00 81 LEU A C 1
ATOM 638 O O . LEU A 1 81 ? -6.894 1.755 3.906 1.00 98.00 81 LEU A O 1
ATOM 642 N N . THR A 1 82 ? -8.657 1.494 2.539 1.00 98.31 82 THR A N 1
ATOM 643 C CA . THR A 1 82 ? -8.084 0.373 1.786 1.00 98.31 82 THR A CA 1
ATOM 644 C C . THR A 1 82 ? -7.536 0.876 0.452 1.00 98.31 82 THR A C 1
ATOM 646 O O . THR A 1 82 ? -8.286 1.450 -0.341 1.00 98.31 82 THR A O 1
ATOM 649 N N . LEU A 1 83 ? -6.251 0.642 0.188 1.00 98.31 83 LEU A N 1
ATOM 650 C CA . LEU A 1 83 ? -5.612 0.899 -1.100 1.00 98.31 83 LEU A CA 1
ATOM 651 C C . LEU A 1 83 ? -5.513 -0.413 -1.871 1.00 98.31 83 LEU A C 1
ATOM 653 O O . LEU A 1 83 ? -4.979 -1.392 -1.352 1.00 98.31 83 LEU A O 1
ATOM 657 N N . HIS A 1 84 ? -5.983 -0.415 -3.111 1.00 98.31 84 HIS A N 1
ATOM 658 C CA . HIS A 1 84 ? -5.690 -1.467 -4.074 1.00 98.31 84 HIS A CA 1
ATOM 659 C C . HIS A 1 84 ? -4.467 -1.038 -4.872 1.00 98.31 84 HIS A C 1
ATOM 661 O O . HIS A 1 84 ? -4.505 -0.015 -5.556 1.00 98.31 84 HIS A O 1
ATOM 667 N N . VAL A 1 85 ? -3.391 -1.804 -4.737 1.00 98.25 85 VAL A N 1
ATOM 668 C CA . VAL A 1 85 ? -2.106 -1.504 -5.360 1.00 98.25 85 VAL A CA 1
ATOM 669 C C . VAL A 1 85 ? -1.772 -2.595 -6.359 1.00 98.25 85 VAL A C 1
ATOM 671 O O . VAL A 1 85 ? -1.571 -3.750 -5.969 1.00 98.25 85 VAL A O 1
ATOM 674 N N . ALA A 1 86 ? -1.651 -2.229 -7.628 1.00 97.94 86 ALA A N 1
ATOM 675 C CA . ALA A 1 86 ? -1.044 -3.096 -8.622 1.00 97.94 86 ALA A CA 1
ATOM 676 C C . ALA A 1 86 ? 0.476 -3.042 -8.479 1.00 97.94 86 ALA A C 1
ATOM 678 O O . ALA A 1 86 ? 1.066 -1.980 -8.321 1.00 97.94 86 ALA A O 1
ATOM 679 N N . CYS A 1 87 ? 1.122 -4.206 -8.511 1.00 96.94 87 CYS A N 1
ATOM 680 C CA . CYS A 1 87 ? 2.581 -4.305 -8.510 1.00 96.94 87 CYS A CA 1
ATOM 681 C C . CYS A 1 87 ? 2.999 -5.595 -9.237 1.00 96.94 87 CYS A C 1
ATOM 683 O O . CYS A 1 87 ? 3.270 -6.630 -8.609 1.00 96.94 87 CYS A O 1
ATOM 685 N N . PRO A 1 88 ? 2.990 -5.590 -10.584 1.00 95.62 88 PRO A N 1
ATOM 686 C CA . PRO A 1 88 ? 3.060 -6.822 -11.364 1.00 95.62 88 PRO A CA 1
ATOM 687 C C . PRO A 1 88 ? 4.348 -7.624 -11.165 1.00 95.62 88 PRO A C 1
ATOM 689 O O . PRO A 1 88 ? 4.304 -8.856 -11.170 1.00 95.62 88 PRO A O 1
ATOM 692 N N . TYR A 1 89 ? 5.503 -6.968 -10.998 1.00 94.06 89 TYR A N 1
ATOM 693 C CA . TYR A 1 89 ? 6.771 -7.694 -10.858 1.00 94.06 89 TYR A CA 1
ATOM 694 C C . TYR A 1 89 ? 6.838 -8.484 -9.549 1.00 94.06 89 TYR A C 1
ATOM 696 O O . TYR A 1 89 ? 7.300 -9.626 -9.570 1.00 94.06 89 TYR A O 1
ATOM 704 N N . LEU A 1 90 ? 6.307 -7.934 -8.451 1.00 95.19 90 LEU A N 1
ATOM 705 C CA . LEU A 1 90 ? 6.175 -8.665 -7.195 1.00 95.19 90 LEU A CA 1
ATOM 706 C C . LEU A 1 90 ? 5.118 -9.745 -7.291 1.00 95.19 90 LEU A C 1
ATOM 708 O O . LEU A 1 90 ? 5.350 -10.863 -6.839 1.00 95.19 90 LEU A O 1
ATOM 712 N N . ARG A 1 91 ? 3.961 -9.461 -7.896 1.00 95.62 91 ARG A N 1
ATOM 713 C CA . ARG A 1 91 ? 2.882 -10.451 -7.929 1.00 95.62 91 ARG A CA 1
ATOM 714 C C . ARG A 1 91 ? 3.249 -11.709 -8.696 1.00 95.62 91 ARG A C 1
ATOM 716 O O . ARG A 1 91 ? 2.871 -12.782 -8.239 1.00 95.62 91 ARG A O 1
ATOM 723 N N . ARG A 1 92 ? 4.076 -11.618 -9.738 1.00 94.69 92 ARG A N 1
ATOM 724 C CA . ARG A 1 92 ? 4.621 -12.795 -10.438 1.00 94.69 92 ARG A CA 1
ATOM 725 C C . ARG A 1 92 ? 5.488 -13.711 -9.561 1.00 94.69 92 ARG A C 1
ATOM 727 O O . ARG A 1 92 ? 5.767 -14.832 -9.971 1.00 94.69 92 ARG A O 1
ATOM 734 N N . ARG A 1 93 ? 5.912 -13.266 -8.372 1.00 94.81 93 ARG A N 1
ATOM 735 C CA . ARG A 1 93 ? 6.723 -14.053 -7.425 1.00 94.81 93 ARG A CA 1
ATOM 736 C C . ARG A 1 93 ? 5.900 -14.890 -6.444 1.00 94.81 93 ARG A C 1
ATOM 738 O O . ARG A 1 93 ? 6.478 -15.694 -5.722 1.00 94.81 93 ARG A O 1
ATOM 745 N N . PHE A 1 94 ? 4.576 -14.737 -6.415 1.00 94.25 94 PHE A N 1
ATOM 746 C CA . PHE A 1 94 ? 3.705 -15.472 -5.497 1.00 94.25 94 PHE A CA 1
ATOM 747 C C . PHE A 1 94 ? 2.717 -16.355 -6.258 1.00 94.25 94 PHE A C 1
ATOM 749 O O . PHE A 1 94 ? 2.097 -15.910 -7.219 1.00 94.25 94 PHE A O 1
ATOM 756 N N . ALA A 1 95 ? 2.516 -17.583 -5.772 1.00 92.81 95 ALA A N 1
ATOM 757 C CA . ALA A 1 95 ? 1.535 -18.523 -6.323 1.00 92.81 95 ALA A CA 1
ATOM 758 C C . ALA A 1 95 ? 0.075 -18.156 -5.991 1.00 92.81 95 ALA A C 1
ATOM 760 O O . ALA A 1 95 ? -0.848 -18.653 -6.631 1.00 92.81 95 ALA A O 1
ATOM 761 N N . GLU A 1 96 ? -0.142 -17.309 -4.980 1.00 91.50 96 GLU A N 1
ATOM 762 C CA . GLU A 1 96 ? -1.473 -16.803 -4.641 1.00 91.50 96 GLU A CA 1
ATOM 763 C C . GLU A 1 96 ? -2.084 -16.071 -5.855 1.00 91.50 96 GLU A C 1
ATOM 765 O O . GLU A 1 96 ? -1.374 -15.290 -6.494 1.00 91.50 96 GLU A O 1
ATOM 770 N N . PRO A 1 97 ? -3.375 -16.267 -6.182 1.00 87.69 97 PRO A N 1
ATOM 771 C CA . PRO A 1 97 ? -4.040 -15.566 -7.282 1.00 87.69 97 PRO A CA 1
ATOM 772 C C . PRO A 1 97 ? -4.244 -14.058 -7.040 1.00 87.69 97 PRO A C 1
ATOM 774 O O . PRO A 1 97 ? -4.257 -13.568 -5.909 1.00 87.69 97 PRO A O 1
ATOM 777 N N . GLY A 1 98 ? -4.445 -13.312 -8.130 1.00 87.88 98 GLY A N 1
ATOM 778 C CA . GLY A 1 98 ? -4.747 -11.875 -8.130 1.00 87.88 98 GLY A CA 1
ATOM 779 C C . GLY A 1 98 ? -3.594 -10.991 -8.615 1.00 87.88 98 GLY A C 1
ATOM 780 O O . GLY A 1 98 ? -2.445 -11.420 -8.674 1.00 87.88 98 GLY A O 1
ATOM 781 N N . GLU A 1 99 ? -3.913 -9.742 -8.949 1.00 87.50 99 GLU A N 1
ATOM 782 C CA . GLU A 1 99 ? -3.020 -8.842 -9.707 1.00 87.50 99 GLU A CA 1
ATOM 783 C C . GLU A 1 99 ? -2.281 -7.815 -8.838 1.00 87.50 99 GLU A C 1
ATOM 785 O O . GLU A 1 99 ? -1.338 -7.169 -9.292 1.00 87.50 99 GLU A O 1
ATOM 790 N N . GLY A 1 100 ? -2.641 -7.724 -7.556 1.00 95.62 100 GLY A N 1
ATOM 791 C CA . GLY A 1 100 ? -2.109 -6.703 -6.663 1.00 95.62 100 GLY A CA 1
ATOM 792 C C . GLY A 1 100 ? -2.117 -7.077 -5.187 1.00 95.62 100 GLY A C 1
ATOM 793 O O . GLY A 1 100 ? -2.277 -8.246 -4.805 1.00 95.62 100 GLY A O 1
ATOM 794 N N . PHE A 1 101 ? -1.948 -6.045 -4.371 1.00 98.06 101 PHE A N 1
ATOM 795 C CA . PHE A 1 101 ? -1.978 -6.061 -2.916 1.00 98.06 101 PHE A CA 1
ATOM 796 C C . PHE A 1 101 ? -3.082 -5.138 -2.399 1.00 98.06 101 PHE A C 1
ATOM 798 O O . PHE A 1 101 ? -3.500 -4.200 -3.075 1.00 98.06 101 PHE A O 1
ATOM 805 N N . LEU A 1 102 ? -3.541 -5.410 -1.181 1.00 97.81 102 LEU A N 1
ATOM 806 C CA . LEU A 1 102 ? -4.406 -4.519 -0.420 1.00 97.81 102 LEU A CA 1
ATOM 807 C C . LEU A 1 102 ? -3.613 -3.986 0.769 1.00 97.81 102 LEU A C 1
ATOM 809 O O . LEU A 1 102 ? -3.137 -4.778 1.588 1.00 97.81 102 LEU A O 1
ATOM 813 N N . LEU A 1 103 ? -3.495 -2.665 0.867 1.00 98.12 103 LEU A N 1
ATOM 814 C CA . LEU A 1 103 ? -2.954 -1.993 2.046 1.00 98.12 103 LEU A CA 1
ATOM 815 C C . LEU A 1 103 ? -4.130 -1.444 2.840 1.00 98.12 103 LEU A C 1
ATOM 817 O O . LEU A 1 103 ? -4.949 -0.692 2.321 1.00 98.12 103 LEU A O 1
ATOM 821 N N . GLU A 1 104 ? -4.214 -1.829 4.102 1.00 97.94 104 GLU A N 1
ATOM 822 C CA . GLU A 1 104 ? -5.251 -1.390 5.025 1.00 97.94 104 GLU A CA 1
ATOM 823 C C . GLU A 1 104 ? -4.636 -0.373 5.977 1.00 97.94 104 GLU A C 1
ATOM 825 O O . GLU A 1 104 ? -3.823 -0.748 6.820 1.00 97.94 104 GLU A O 1
ATOM 830 N N . LEU A 1 105 ? -4.999 0.900 5.836 1.00 97.81 105 LEU A N 1
ATOM 831 C CA . LEU A 1 105 ? -4.576 1.962 6.745 1.00 97.81 105 LEU A CA 1
ATOM 832 C C . LEU A 1 105 ? -5.650 2.159 7.811 1.00 97.81 105 LEU A C 1
ATOM 834 O O . LEU A 1 105 ? -6.802 2.442 7.480 1.00 97.81 105 LEU A O 1
ATOM 838 N N . PHE A 1 106 ? -5.280 2.022 9.080 1.00 96.19 106 PHE A N 1
ATOM 839 C CA . PHE A 1 106 ? -6.192 2.145 10.220 1.00 96.19 106 PHE A CA 1
ATOM 840 C C . PHE A 1 106 ? -5.992 3.467 10.940 1.00 96.19 106 PHE A C 1
ATOM 842 O O . PHE A 1 106 ? -4.867 3.972 11.025 1.00 96.19 106 PHE A O 1
ATOM 849 N N . GLU A 1 107 ? -7.087 3.997 11.485 1.00 96.06 107 GLU A N 1
ATOM 850 C CA . GLU A 1 107 ? -7.130 5.333 12.085 1.00 96.06 107 GLU A CA 1
ATOM 851 C C . GLU A 1 107 ? -6.558 6.383 11.109 1.00 96.06 107 GLU A C 1
ATOM 853 O O . GLU A 1 107 ? -5.765 7.255 11.471 1.00 96.06 107 GLU A O 1
ATOM 858 N N . CYS A 1 108 ? -6.916 6.252 9.827 1.00 97.44 108 CYS A N 1
ATOM 859 C CA . CYS A 1 108 ? -6.517 7.158 8.765 1.00 97.44 108 CYS A CA 1
ATOM 860 C C . CYS A 1 108 ? -7.300 8.467 8.900 1.00 97.44 108 CYS A C 1
ATOM 862 O O . CYS A 1 108 ? -8.521 8.507 8.752 1.00 97.44 108 CYS A O 1
ATOM 864 N N . THR A 1 109 ? -6.580 9.539 9.214 1.00 97.06 109 THR A N 1
ATOM 865 C CA . THR A 1 109 ? -7.137 10.868 9.503 1.00 97.06 109 THR A CA 1
ATOM 866 C C . THR A 1 109 ? -6.790 11.895 8.436 1.00 97.06 109 THR A C 1
ATOM 868 O O . THR A 1 109 ? -7.464 12.917 8.332 1.00 97.06 109 THR A O 1
ATOM 871 N N . GLU A 1 110 ? -5.767 11.631 7.622 1.00 96.94 110 GLU A N 1
ATOM 872 C CA . GLU A 1 110 ? -5.387 12.489 6.504 1.00 96.94 110 GLU A CA 1
ATOM 873 C C . GLU A 1 110 ? -5.050 11.647 5.273 1.00 96.94 110 GLU A C 1
ATOM 875 O O . GLU A 1 110 ? -4.315 10.661 5.367 1.00 96.94 110 GLU A O 1
ATOM 880 N N . LEU A 1 111 ? -5.560 12.096 4.128 1.00 98.00 111 LEU A N 1
ATOM 881 C CA . LEU A 1 111 ? -5.220 11.649 2.783 1.00 98.00 111 LEU A CA 1
ATOM 882 C C . LEU A 1 111 ? -5.056 12.901 1.921 1.00 98.00 111 LEU A C 1
ATOM 884 O O . LEU A 1 111 ? -5.947 13.753 1.887 1.00 98.00 111 LEU A O 1
ATOM 888 N N . GLY A 1 112 ? -3.937 13.009 1.220 1.00 97.94 112 GLY A N 1
ATOM 889 C CA . GLY A 1 112 ? -3.689 14.084 0.273 1.00 97.94 112 GLY A CA 1
ATOM 890 C C . GLY A 1 112 ? -2.794 13.628 -0.865 1.00 97.94 112 GLY A C 1
ATOM 891 O O . GLY A 1 112 ? -1.961 12.741 -0.694 1.00 97.94 112 GLY A O 1
ATOM 892 N N . TYR A 1 113 ? -2.969 14.260 -2.014 1.00 98.50 113 TYR A N 1
ATOM 893 C CA . TYR A 1 113 ? -2.145 14.092 -3.196 1.00 98.50 113 TYR A CA 1
ATOM 894 C C . TYR A 1 113 ? -1.838 15.460 -3.793 1.00 98.50 113 TYR A C 1
ATOM 896 O O . TYR A 1 113 ? -2.735 16.291 -3.970 1.00 98.50 113 TYR A O 1
ATOM 904 N N . VAL A 1 114 ? -0.563 15.688 -4.083 1.00 98.25 114 VAL A N 1
ATOM 905 C CA . VAL A 1 114 ? -0.055 16.893 -4.733 1.00 98.25 114 VAL A CA 1
ATOM 906 C C . VAL A 1 114 ? 0.596 16.461 -6.046 1.00 98.25 114 VAL A C 1
ATOM 908 O O . VAL A 1 114 ? 1.713 15.942 -6.009 1.00 98.25 114 VAL A O 1
ATOM 911 N N . PRO A 1 115 ? -0.081 16.639 -7.193 1.00 97.38 115 PRO A N 1
ATOM 912 C CA . PRO A 1 115 ? 0.533 16.425 -8.499 1.00 97.38 115 PRO A CA 1
ATOM 913 C C . PRO A 1 115 ? 1.740 17.353 -8.698 1.00 97.38 115 PRO A C 1
ATOM 915 O O . PRO A 1 115 ? 1.744 18.479 -8.200 1.00 97.38 115 PRO A O 1
ATOM 918 N N . TYR A 1 116 ? 2.749 16.907 -9.445 1.00 95.25 116 TYR A N 1
ATOM 919 C CA . TYR A 1 116 ? 3.873 17.763 -9.854 1.00 95.25 116 TYR A CA 1
ATOM 920 C C . TYR A 1 116 ? 3.555 18.641 -11.062 1.00 95.25 116 TYR A C 1
ATOM 922 O O . TYR A 1 116 ? 4.179 19.685 -11.248 1.00 95.25 116 TYR A O 1
ATOM 930 N N . ALA A 1 117 ? 2.588 18.228 -11.880 1.00 90.38 117 ALA A N 1
ATOM 931 C CA . ALA A 1 117 ? 2.006 19.082 -12.905 1.00 90.38 117 ALA A CA 1
ATOM 932 C C . ALA A 1 117 ? 1.212 20.243 -12.274 1.00 90.38 117 ALA A C 1
ATOM 934 O O . ALA A 1 117 ? 0.879 20.209 -11.091 1.00 90.38 117 ALA A O 1
ATOM 935 N N . ASP A 1 118 ? 0.828 21.233 -13.086 1.00 87.38 118 ASP A N 1
ATOM 936 C CA . ASP A 1 118 ? -0.027 22.368 -12.690 1.00 87.38 118 ASP A CA 1
ATOM 937 C C . ASP A 1 118 ? -1.500 21.954 -12.446 1.00 87.38 118 ASP A C 1
ATOM 939 O O . ASP A 1 118 ? -2.448 22.586 -12.918 1.00 87.38 118 ASP A O 1
ATOM 943 N N . ALA A 1 119 ? -1.713 20.860 -11.718 1.00 90.69 119 ALA A N 1
ATOM 944 C CA . ALA A 1 119 ? -3.009 20.405 -11.248 1.00 90.69 119 ALA A CA 1
ATOM 945 C C . ALA A 1 119 ? -3.167 20.733 -9.751 1.00 90.69 119 ALA A C 1
ATOM 947 O O . ALA A 1 119 ? -2.197 20.695 -8.991 1.00 90.69 119 ALA A O 1
ATOM 948 N N . PRO A 1 120 ? -4.384 21.073 -9.293 1.00 94.81 120 PRO A N 1
ATOM 949 C CA . PRO A 1 120 ? -4.606 21.408 -7.895 1.00 94.81 120 PRO A CA 1
ATOM 950 C C . PRO A 1 120 ? -4.405 20.184 -6.982 1.00 94.81 120 PRO A C 1
ATOM 952 O O . PRO A 1 120 ? -4.798 19.074 -7.354 1.00 94.81 120 PRO A O 1
ATOM 955 N N . PRO A 1 121 ? -3.878 20.376 -5.757 1.00 97.38 121 PRO A N 1
ATOM 956 C CA . PRO A 1 121 ? -3.875 19.341 -4.733 1.00 97.38 121 PRO A CA 1
ATOM 957 C C . PRO A 1 121 ? -5.282 18.816 -4.453 1.00 97.38 121 PRO A C 1
ATOM 959 O O . PRO A 1 121 ? -6.261 19.567 -4.480 1.00 97.38 121 PRO A O 1
ATOM 962 N N . THR A 1 122 ? -5.381 17.536 -4.119 1.00 98.25 122 THR A N 1
ATOM 963 C CA . THR A 1 122 ? -6.659 16.877 -3.848 1.00 98.25 122 THR A CA 1
ATOM 964 C C . THR A 1 122 ? -6.556 15.936 -2.655 1.00 98.25 122 THR A C 1
ATOM 966 O O . THR A 1 122 ? -5.500 15.388 -2.357 1.00 98.25 122 THR A O 1
ATOM 969 N N . SER A 1 123 ? -7.674 15.738 -1.966 1.00 97.62 123 SER A N 1
ATOM 970 C CA . SER A 1 123 ? -7.862 14.706 -0.939 1.00 97.62 123 SER A CA 1
ATOM 971 C C . SER A 1 123 ? -8.959 13.709 -1.322 1.00 97.62 123 SER A C 1
ATOM 973 O O . SER A 1 123 ? -9.312 12.842 -0.527 1.00 97.62 123 SER A O 1
ATOM 975 N N . SER A 1 124 ? -9.524 13.835 -2.529 1.00 97.75 124 SER A N 1
ATOM 976 C CA . SER A 1 124 ? -10.599 12.966 -3.004 1.00 97.75 124 SER A CA 1
ATOM 977 C C . SER A 1 124 ? -10.040 11.599 -3.415 1.00 97.75 124 SER A C 1
ATOM 979 O O . SER A 1 124 ? -9.248 11.545 -4.355 1.00 97.75 124 SER A O 1
ATOM 981 N N . PRO A 1 125 ? -10.473 10.493 -2.780 1.00 97.69 125 PRO A N 1
ATOM 982 C CA . PRO A 1 125 ? -10.012 9.146 -3.117 1.00 97.69 125 PRO A CA 1
ATOM 983 C C . PRO A 1 125 ? -10.193 8.787 -4.595 1.00 97.69 125 PRO A C 1
ATOM 985 O O . PRO A 1 125 ? -9.290 8.219 -5.198 1.00 97.69 125 PRO A O 1
ATOM 988 N N . ASP A 1 126 ? -11.325 9.158 -5.194 1.00 97.62 126 ASP A N 1
ATOM 989 C CA . ASP A 1 126 ? -11.618 8.831 -6.593 1.00 97.62 126 ASP A CA 1
ATOM 990 C C . ASP A 1 126 ? -10.720 9.618 -7.557 1.00 97.62 126 ASP A C 1
ATOM 992 O O . ASP A 1 126 ? -10.228 9.063 -8.535 1.00 97.62 126 ASP A O 1
ATOM 996 N N . VAL A 1 127 ? -10.455 10.897 -7.260 1.00 97.50 127 VAL A N 1
ATOM 997 C CA . VAL A 1 127 ? -9.551 11.730 -8.074 1.00 97.50 127 VAL A CA 1
ATOM 998 C C . VAL A 1 127 ? -8.109 11.244 -7.950 1.00 97.50 127 VAL A C 1
ATOM 1000 O O . VAL A 1 127 ? -7.394 11.206 -8.943 1.00 97.50 127 VAL A O 1
ATOM 1003 N N . ILE A 1 128 ? -7.689 10.853 -6.744 1.00 98.00 128 ILE A N 1
ATOM 1004 C CA . ILE A 1 128 ? -6.349 10.310 -6.509 1.00 98.00 128 ILE A CA 1
ATOM 1005 C C . ILE A 1 128 ? -6.177 8.982 -7.246 1.00 98.00 128 ILE A C 1
ATOM 1007 O O . ILE A 1 128 ? -5.182 8.807 -7.934 1.00 98.00 128 ILE A O 1
ATOM 1011 N N . ALA A 1 129 ? -7.139 8.062 -7.144 1.00 97.62 129 ALA A N 1
ATOM 1012 C CA . ALA A 1 129 ? -7.066 6.780 -7.843 1.00 97.62 129 ALA A CA 1
ATOM 1013 C C . ALA A 1 129 ? -7.058 6.954 -9.372 1.00 97.62 129 ALA A C 1
ATOM 1015 O O . ALA A 1 129 ? -6.306 6.273 -10.054 1.00 97.62 129 ALA A O 1
ATOM 1016 N N . ALA A 1 130 ? -7.834 7.902 -9.910 1.00 97.00 130 ALA A N 1
ATOM 1017 C CA . ALA A 1 130 ? -7.847 8.201 -11.344 1.00 97.00 130 ALA A CA 1
ATOM 1018 C C . ALA A 1 130 ? -6.527 8.795 -11.871 1.00 97.00 130 ALA A C 1
ATOM 1020 O O . ALA A 1 130 ? -6.302 8.778 -13.079 1.00 97.00 130 ALA A O 1
ATOM 1021 N N . ALA A 1 131 ? -5.679 9.333 -10.990 1.00 96.25 131 ALA A N 1
ATOM 1022 C CA . ALA A 1 131 ? -4.337 9.788 -11.341 1.00 96.25 131 ALA A CA 1
ATOM 1023 C C . ALA A 1 131 ? -3.302 8.647 -11.367 1.00 96.25 131 ALA A C 1
ATOM 1025 O O . ALA A 1 131 ? -2.165 8.901 -11.742 1.00 96.25 131 ALA A O 1
ATOM 1026 N N . GLU A 1 132 ? -3.681 7.430 -10.950 1.00 96.69 132 GLU A N 1
ATOM 1027 C CA . GLU A 1 132 ? -2.826 6.233 -10.900 1.00 96.69 132 GLU A CA 1
ATOM 1028 C C . GLU A 1 132 ? -1.422 6.488 -10.312 1.00 96.69 132 GLU A C 1
ATOM 1030 O O . GLU A 1 132 ? -0.422 6.100 -10.916 1.00 96.69 132 GLU A O 1
ATOM 1035 N N . PRO A 1 133 ? -1.301 7.143 -9.138 1.00 97.12 133 PRO A N 1
ATOM 1036 C CA . PRO A 1 133 ? -0.002 7.507 -8.592 1.00 97.12 133 PRO A CA 1
ATOM 1037 C C . PRO A 1 133 ? 0.837 6.256 -8.333 1.00 97.12 133 PRO A C 1
ATOM 1039 O O . PRO A 1 133 ? 0.397 5.321 -7.650 1.00 97.12 133 PRO A O 1
ATOM 1042 N N . ASP A 1 134 ? 2.050 6.272 -8.872 1.00 97.69 134 ASP A N 1
ATOM 1043 C CA . ASP A 1 134 ? 3.063 5.243 -8.712 1.00 97.69 134 ASP A CA 1
ATOM 1044 C C . ASP A 1 134 ? 3.910 5.465 -7.451 1.00 97.69 134 ASP A C 1
ATOM 1046 O O . ASP A 1 134 ? 3.888 6.523 -6.814 1.00 97.69 134 ASP A O 1
ATOM 1050 N N . PHE A 1 135 ? 4.655 4.435 -7.058 1.00 97.62 135 PHE A N 1
ATOM 1051 C CA . PHE A 1 135 ? 5.519 4.452 -5.884 1.00 97.62 135 PHE A CA 1
ATOM 1052 C C . PHE A 1 135 ? 6.985 4.413 -6.301 1.00 97.62 135 PHE A C 1
ATOM 1054 O O . PHE A 1 135 ? 7.469 3.410 -6.818 1.00 97.62 135 PHE A O 1
ATOM 1061 N N . VAL A 1 136 ? 7.713 5.484 -6.000 1.00 97.50 136 VAL A N 1
ATOM 1062 C CA . VAL A 1 136 ? 9.166 5.574 -6.198 1.00 97.50 136 VAL A CA 1
ATOM 1063 C C . VAL A 1 136 ? 9.889 5.521 -4.857 1.00 97.50 136 VAL A C 1
ATOM 1065 O O . VAL A 1 136 ? 10.906 4.855 -4.704 1.00 97.50 136 VAL A O 1
ATOM 1068 N N . SER A 1 137 ? 9.392 6.220 -3.838 1.00 97.75 137 SER A N 1
ATOM 1069 C CA . SER A 1 137 ? 9.973 6.129 -2.495 1.00 97.75 137 SER A CA 1
ATOM 1070 C C . SER A 1 137 ? 9.006 6.603 -1.427 1.00 97.75 137 SER A C 1
ATOM 1072 O O . SER A 1 137 ? 8.047 7.313 -1.709 1.00 97.75 137 SER A O 1
ATOM 1074 N N . ALA A 1 138 ? 9.273 6.244 -0.180 1.00 98.19 138 ALA A N 1
ATOM 1075 C CA . ALA A 1 138 ? 8.478 6.657 0.958 1.00 98.19 138 ALA A CA 1
ATOM 1076 C C . ALA A 1 138 ? 9.330 6.917 2.195 1.00 98.19 138 ALA A C 1
ATOM 1078 O O . ALA A 1 138 ? 10.363 6.276 2.431 1.00 98.19 138 ALA A O 1
ATOM 1079 N N . LYS A 1 139 ? 8.859 7.851 3.019 1.00 98.12 139 LYS A N 1
ATOM 1080 C CA . LYS A 1 139 ? 9.488 8.228 4.282 1.00 98.12 139 LYS A CA 1
ATOM 1081 C C . LYS A 1 139 ? 8.445 8.781 5.245 1.00 98.12 139 LYS A C 1
ATOM 1083 O O . LYS A 1 139 ? 7.538 9.511 4.852 1.00 98.12 139 LYS A O 1
ATOM 1088 N N . ALA A 1 140 ? 8.638 8.506 6.529 1.00 97.56 140 ALA A N 1
ATOM 1089 C CA . ALA A 1 140 ? 7.919 9.206 7.580 1.00 97.56 140 ALA A CA 1
ATOM 1090 C C . ALA A 1 140 ? 8.492 10.616 7.817 1.00 97.56 140 ALA A C 1
ATOM 1092 O O . ALA A 1 140 ? 9.702 10.810 7.968 1.00 97.56 140 ALA A O 1
ATOM 1093 N N . ASP A 1 141 ? 7.595 11.591 7.883 1.00 95.88 141 ASP A N 1
ATOM 1094 C CA . ASP A 1 141 ? 7.818 12.978 8.273 1.00 95.88 141 ASP A CA 1
ATOM 1095 C C . ASP A 1 141 ? 6.977 13.256 9.531 1.00 95.88 141 ASP A C 1
ATOM 1097 O O . ASP A 1 141 ? 5.786 13.576 9.468 1.00 95.88 141 ASP A O 1
ATOM 1101 N N . GLY A 1 142 ? 7.573 13.002 10.700 1.00 94.38 142 GLY A N 1
ATOM 1102 C CA . GLY A 1 142 ? 6.843 12.948 11.967 1.00 94.38 142 GLY A CA 1
ATOM 1103 C C . GLY A 1 142 ? 5.806 11.820 11.968 1.00 94.38 142 GLY A C 1
ATOM 1104 O O . GLY A 1 142 ? 6.147 10.657 11.775 1.00 94.38 142 GLY A O 1
ATOM 1105 N N . GLU A 1 143 ? 4.537 12.170 12.180 1.00 94.38 143 GLU A N 1
ATOM 1106 C CA . GLU A 1 143 ? 3.399 11.232 12.154 1.00 94.38 143 GLU A CA 1
ATOM 1107 C C . GLU A 1 143 ? 2.783 11.055 10.757 1.00 94.38 143 GLU A C 1
ATOM 1109 O O . GLU A 1 143 ? 1.780 10.359 10.598 1.00 94.38 143 GLU A O 1
ATOM 1114 N N . ARG A 1 144 ? 3.330 11.725 9.738 1.00 96.88 144 ARG A N 1
ATOM 1115 C CA . ARG A 1 144 ? 2.819 11.669 8.369 1.00 96.88 144 ARG A CA 1
ATOM 1116 C C . ARG A 1 144 ? 3.712 10.770 7.523 1.00 96.88 144 ARG A C 1
ATOM 1118 O O . ARG A 1 144 ? 4.923 10.954 7.487 1.00 96.88 144 ARG A O 1
ATOM 1125 N N . MET A 1 145 ? 3.118 9.831 6.802 1.00 98.38 145 MET A N 1
ATOM 1126 C CA . MET A 1 145 ? 3.800 9.089 5.749 1.00 98.38 145 MET A CA 1
ATOM 1127 C C . MET A 1 145 ? 3.742 9.899 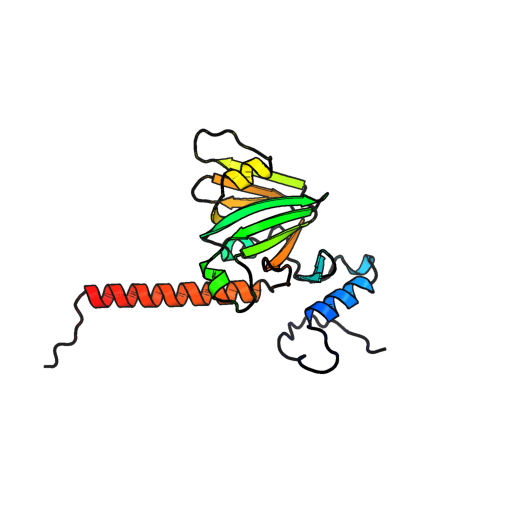4.455 1.00 98.38 145 MET A C 1
ATOM 1129 O O . MET A 1 145 ? 2.653 10.268 4.013 1.00 98.38 145 MET A O 1
ATOM 1133 N N . ARG A 1 146 ? 4.901 10.169 3.854 1.00 98.38 146 ARG A N 1
ATOM 1134 C CA . ARG A 1 146 ? 5.017 10.733 2.506 1.00 98.38 146 ARG A CA 1
ATOM 1135 C C . ARG A 1 146 ? 5.472 9.648 1.546 1.00 98.38 146 ARG A C 1
ATOM 1137 O O . ARG A 1 146 ? 6.425 8.930 1.847 1.00 98.38 146 ARG A O 1
ATOM 1144 N N . VAL A 1 147 ? 4.792 9.546 0.412 1.00 98.31 147 VAL A N 1
ATOM 1145 C CA . VAL A 1 147 ? 5.110 8.617 -0.673 1.00 98.31 147 VAL A CA 1
ATOM 1146 C C . VAL A 1 147 ? 5.254 9.438 -1.946 1.00 98.31 147 VAL A C 1
ATOM 1148 O O . VAL A 1 147 ? 4.315 10.103 -2.374 1.00 98.31 147 VAL A O 1
ATOM 1151 N N . TRP A 1 148 ? 6.444 9.420 -2.523 1.00 98.38 148 TRP A N 1
ATOM 1152 C CA . TRP A 1 148 ? 6.768 10.096 -3.768 1.00 98.38 148 TRP A CA 1
ATOM 1153 C C . TRP A 1 148 ? 6.588 9.128 -4.929 1.00 98.38 148 TRP A C 1
ATOM 1155 O O . TRP A 1 148 ? 7.118 8.014 -4.887 1.00 98.38 148 TRP A O 1
ATOM 1165 N N . GLY A 1 149 ? 5.852 9.576 -5.938 1.00 97.88 149 GLY A N 1
ATOM 1166 C CA . GLY A 1 149 ? 5.748 8.951 -7.249 1.00 97.88 149 GLY A CA 1
ATOM 1167 C C . GLY A 1 149 ? 6.470 9.777 -8.310 1.00 97.88 149 GLY A C 1
ATOM 1168 O O . GLY A 1 149 ? 7.104 10.793 -8.013 1.00 97.88 149 GLY A O 1
ATOM 1169 N N . SER A 1 150 ? 6.345 9.352 -9.559 1.00 96.88 150 SER A N 1
ATOM 1170 C CA . SER A 1 150 ? 6.861 10.057 -10.729 1.00 96.88 150 SER A CA 1
ATOM 1171 C C . SER A 1 150 ? 6.070 11.337 -11.019 1.00 96.88 150 SER A C 1
ATOM 1173 O O . SER A 1 150 ? 6.663 12.348 -11.395 1.00 96.88 150 SER A O 1
ATOM 1175 N N . ASP A 1 151 ? 4.753 11.319 -10.781 1.00 96.00 151 ASP A N 1
ATOM 1176 C CA . ASP A 1 151 ? 3.834 12.406 -11.162 1.00 96.00 151 ASP A CA 1
ATOM 1177 C C . ASP A 1 151 ? 3.279 13.214 -9.981 1.00 96.00 151 ASP A C 1
ATOM 1179 O O . ASP A 1 151 ? 2.498 14.153 -10.163 1.00 96.00 151 ASP A O 1
ATOM 1183 N N . GLY A 1 152 ? 3.676 12.892 -8.751 1.00 97.50 152 GLY A N 1
ATOM 1184 C CA . GLY A 1 152 ? 3.260 13.651 -7.580 1.00 97.50 152 GLY A CA 1
ATOM 1185 C C . GLY A 1 152 ? 3.671 13.033 -6.254 1.00 97.50 152 GLY A C 1
ATOM 1186 O O . GLY A 1 152 ? 4.419 12.060 -6.180 1.00 97.50 152 GLY A O 1
ATOM 1187 N N . GLU A 1 153 ? 3.142 13.607 -5.182 1.00 98.12 153 GLU A N 1
ATOM 1188 C CA . GLU A 1 153 ? 3.376 13.162 -3.815 1.00 98.12 153 GLU A CA 1
ATOM 1189 C C . GLU A 1 153 ? 2.057 12.835 -3.114 1.00 98.12 153 GLU A C 1
ATOM 1191 O O . GLU A 1 153 ? 1.146 13.663 -3.054 1.00 98.12 153 GLU A O 1
ATOM 1196 N N . LEU A 1 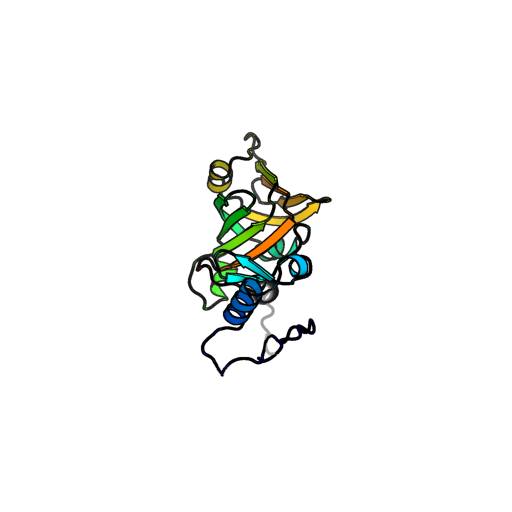154 ? 1.981 11.644 -2.527 1.00 98.31 154 LEU A N 1
ATOM 1197 C CA . LEU A 1 154 ? 0.934 11.242 -1.601 1.00 98.31 154 LEU A CA 1
ATOM 1198 C C . LEU A 1 154 ? 1.361 11.509 -0.157 1.00 98.31 154 LEU A C 1
ATOM 1200 O O . LEU A 1 154 ? 2.492 11.242 0.249 1.00 98.31 154 LEU A O 1
ATOM 1204 N N . ALA A 1 155 ? 0.410 11.963 0.646 1.00 98.06 155 ALA A N 1
ATOM 1205 C CA . ALA A 1 155 ? 0.570 12.180 2.069 1.00 98.06 155 ALA A CA 1
ATOM 1206 C C . ALA A 1 155 ? -0.559 11.488 2.832 1.00 98.06 155 ALA A C 1
ATOM 1208 O O . ALA A 1 155 ? -1.739 11.733 2.574 1.00 98.06 155 ALA A O 1
ATOM 1209 N N . PHE A 1 156 ? -0.190 10.672 3.815 1.00 97.94 156 PHE A N 1
ATOM 1210 C CA . PHE A 1 156 ? -1.134 9.970 4.674 1.00 97.94 156 PHE A CA 1
ATOM 1211 C C . PHE A 1 156 ? -0.817 10.233 6.145 1.00 97.94 156 PHE A C 1
ATOM 1213 O O . PHE A 1 156 ? 0.346 10.224 6.546 1.00 97.94 156 PHE A O 1
ATOM 1220 N N . ARG A 1 157 ? -1.847 10.386 6.978 1.00 98.19 157 ARG A N 1
ATOM 1221 C CA . ARG A 1 157 ? -1.725 10.220 8.433 1.00 98.19 157 ARG A CA 1
ATOM 1222 C C . ARG A 1 157 ? -2.611 9.065 8.852 1.00 98.19 157 ARG A C 1
ATOM 1224 O O . ARG A 1 157 ? -3.827 9.127 8.687 1.00 98.19 157 ARG A O 1
ATOM 1231 N N . TYR A 1 158 ? -1.993 8.017 9.370 1.00 97.75 158 TYR A N 1
ATOM 1232 C CA . TYR A 1 158 ? -2.657 6.812 9.844 1.00 97.75 158 TYR A CA 1
ATOM 1233 C C . TYR A 1 158 ? -1.801 6.172 10.934 1.00 97.75 158 TYR A C 1
ATOM 1235 O O . TYR A 1 158 ? -0.596 6.416 11.016 1.00 97.75 158 TYR A O 1
ATOM 1243 N N . ARG A 1 159 ? -2.418 5.363 11.792 1.00 96.25 159 ARG A N 1
ATOM 1244 C CA . ARG A 1 159 ? -1.721 4.765 12.933 1.00 96.25 159 ARG A CA 1
ATOM 1245 C C . ARG A 1 159 ? -1.035 3.459 12.566 1.00 96.25 159 ARG A C 1
ATOM 1247 O O . ARG A 1 159 ? 0.068 3.189 13.039 1.00 96.25 159 ARG A O 1
ATOM 1254 N N . GLU A 1 160 ? -1.706 2.634 11.767 1.00 95.94 160 GLU A N 1
ATOM 1255 C CA . GLU A 1 160 ? -1.302 1.246 11.525 1.00 95.94 160 GLU A CA 1
ATOM 1256 C C . GLU A 1 160 ? -1.557 0.838 10.081 1.00 95.94 160 GLU A C 1
ATOM 1258 O O . GLU A 1 160 ? -2.509 1.312 9.460 1.00 95.94 160 GLU A O 1
ATOM 1263 N N . LEU A 1 161 ? -0.724 -0.063 9.569 1.00 97.25 161 LEU A N 1
ATOM 1264 C CA . LEU A 1 161 ? -0.859 -0.667 8.250 1.00 97.25 161 LEU A CA 1
ATOM 1265 C C . LEU A 1 161 ? -0.970 -2.185 8.372 1.00 97.25 161 LEU A C 1
ATOM 1267 O O . LEU A 1 161 ? -0.208 -2.814 9.107 1.00 97.25 161 LEU A O 1
ATOM 1271 N N . GLY A 1 162 ? -1.900 -2.763 7.615 1.00 96.81 162 GLY A N 1
ATOM 1272 C CA . GLY A 1 162 ? -1.987 -4.197 7.354 1.00 96.81 162 GLY A CA 1
ATOM 1273 C C . GLY A 1 162 ? -1.852 -4.494 5.865 1.00 96.81 162 GLY A C 1
ATOM 1274 O O . GLY A 1 162 ? -2.307 -3.709 5.036 1.00 96.81 162 GLY A O 1
ATOM 1275 N N . LEU A 1 163 ? -1.244 -5.632 5.522 1.00 97.12 163 LEU A N 1
ATOM 1276 C CA . LEU A 1 163 ? -1.004 -6.031 4.134 1.00 97.12 163 LEU A CA 1
ATOM 1277 C C . LEU A 1 163 ? -1.709 -7.349 3.797 1.00 97.12 163 LEU A C 1
ATOM 1279 O O . LEU A 1 163 ? -1.671 -8.325 4.554 1.00 97.12 163 LEU A O 1
ATOM 1283 N N . ARG A 1 164 ? -2.361 -7.384 2.635 1.00 97.00 164 ARG A N 1
ATOM 1284 C CA . ARG A 1 164 ? -3.009 -8.574 2.069 1.00 97.00 164 ARG A CA 1
ATOM 1285 C C . ARG A 1 164 ? -2.711 -8.675 0.578 1.00 97.00 164 ARG A C 1
ATOM 1287 O O . ARG A 1 164 ? -2.366 -7.691 -0.067 1.00 97.00 164 ARG A O 1
ATOM 1294 N N . PHE A 1 165 ? -2.884 -9.857 0.009 1.00 97.12 165 PHE A N 1
ATOM 1295 C CA . PHE A 1 165 ? -3.020 -10.010 -1.434 1.00 97.12 165 PHE A CA 1
ATOM 1296 C C . PHE A 1 165 ? -4.359 -9.431 -1.907 1.00 97.12 165 PHE A C 1
ATOM 1298 O O . PHE A 1 165 ? -5.310 -9.345 -1.129 1.00 97.12 165 PHE A O 1
ATOM 1305 N N . GLY A 1 166 ? -4.466 -9.118 -3.201 1.00 94.81 166 GLY A N 1
ATOM 1306 C CA . GLY A 1 166 ? -5.722 -8.700 -3.839 1.00 94.81 166 GLY A CA 1
ATOM 1307 C C . GLY A 1 166 ? -6.883 -9.689 -3.651 1.00 94.81 166 GLY A C 1
ATOM 1308 O O . GLY A 1 166 ? -8.039 -9.281 -3.659 1.00 94.81 166 GLY A O 1
ATOM 1309 N N . SER A 1 167 ? -6.586 -10.972 -3.399 1.00 93.44 167 SER A N 1
ATOM 1310 C CA . SER A 1 167 ? -7.572 -12.005 -3.044 1.00 93.44 167 SER A CA 1
ATOM 1311 C C . SER A 1 167 ? -8.175 -11.842 -1.639 1.00 93.44 167 SER A C 1
ATOM 1313 O O . SER A 1 167 ? -9.109 -12.556 -1.279 1.00 93.44 167 SER A O 1
ATOM 1315 N N . GLY A 1 168 ? -7.638 -10.936 -0.817 1.00 93.69 168 GLY A N 1
ATOM 1316 C CA . GLY A 1 168 ? -8.018 -10.746 0.583 1.00 93.69 168 GLY A CA 1
ATOM 1317 C C . GLY A 1 168 ? -7.286 -11.668 1.562 1.00 93.69 168 GLY A C 1
ATOM 1318 O O . GLY A 1 168 ? -7.490 -11.543 2.773 1.00 93.69 168 GLY A O 1
ATOM 1319 N N . ARG A 1 169 ? -6.417 -12.567 1.079 1.00 93.12 169 ARG A N 1
ATOM 1320 C CA . ARG A 1 169 ? -5.560 -13.391 1.942 1.00 93.12 169 ARG A CA 1
ATOM 1321 C C . ARG A 1 169 ? -4.415 -12.572 2.544 1.00 93.12 169 ARG A C 1
ATOM 1323 O O . ARG A 1 169 ? -3.850 -11.726 1.857 1.00 93.12 169 ARG A O 1
ATOM 1330 N N . PRO A 1 170 ? -4.039 -12.821 3.807 1.00 94.06 170 PRO A N 1
ATOM 1331 C CA . PRO A 1 170 ? -2.969 -12.079 4.460 1.00 94.06 170 PRO A CA 1
ATOM 1332 C C . PRO A 1 170 ? -1.604 -12.467 3.890 1.00 94.06 170 PRO A C 1
ATOM 1334 O O . PRO A 1 170 ? -1.372 -13.625 3.536 1.00 94.06 170 PRO A O 1
ATOM 1337 N N . VAL A 1 171 ? -0.695 -11.497 3.851 1.00 94.62 171 VAL A N 1
ATOM 1338 C CA . VAL A 1 171 ? 0.707 -11.695 3.475 1.00 94.62 171 VAL A CA 1
ATOM 1339 C C . VAL A 1 171 ? 1.594 -10.990 4.494 1.00 94.62 171 VAL A C 1
ATOM 1341 O O . VAL A 1 171 ? 1.287 -9.883 4.927 1.00 94.62 171 VAL A O 1
ATOM 1344 N N . ALA A 1 172 ? 2.672 -11.649 4.916 1.00 94.94 172 ALA A N 1
ATOM 1345 C CA . ALA A 1 172 ? 3.648 -11.038 5.812 1.00 94.94 172 ALA A CA 1
ATOM 1346 C C . ALA A 1 172 ? 4.533 -10.067 5.027 1.00 94.94 172 ALA A C 1
ATOM 1348 O O . ALA A 1 172 ? 4.994 -10.409 3.933 1.00 94.94 172 ALA A O 1
ATOM 1349 N N . LEU A 1 173 ? 4.836 -8.901 5.602 1.00 95.44 173 LEU A N 1
ATOM 1350 C CA . LEU A 1 173 ? 5.691 -7.910 4.941 1.00 95.44 173 LEU A CA 1
ATOM 1351 C C . LEU A 1 173 ? 7.071 -8.493 4.607 1.00 95.44 173 LEU A C 1
ATOM 1353 O O . LEU A 1 173 ? 7.579 -8.282 3.510 1.00 95.44 173 LEU A O 1
ATOM 1357 N N . ALA A 1 174 ? 7.632 -9.306 5.504 1.00 94.88 174 ALA A N 1
ATOM 1358 C CA . ALA A 1 174 ? 8.915 -9.973 5.286 1.00 94.88 174 ALA A CA 1
ATOM 1359 C C . ALA A 1 174 ? 8.936 -10.848 4.017 1.00 94.88 174 ALA A C 1
ATOM 1361 O O . ALA A 1 174 ? 9.949 -10.902 3.326 1.00 94.88 174 ALA A O 1
ATOM 1362 N N . ALA A 1 175 ? 7.815 -11.493 3.670 1.00 95.38 175 ALA A N 1
ATOM 1363 C CA . ALA A 1 175 ? 7.725 -12.301 2.454 1.00 95.38 175 ALA A CA 1
ATOM 1364 C C . ALA A 1 175 ? 7.750 -11.423 1.190 1.00 95.38 175 ALA A C 1
ATOM 1366 O O . ALA A 1 175 ? 8.355 -11.792 0.186 1.00 95.38 175 ALA A O 1
ATOM 1367 N N . VAL A 1 176 ? 7.120 -10.246 1.251 1.00 96.56 176 VAL A N 1
ATOM 1368 C CA . VAL A 1 176 ? 7.138 -9.253 0.165 1.00 96.56 176 VAL A CA 1
ATOM 1369 C C . VAL A 1 176 ? 8.532 -8.649 0.003 1.00 96.56 176 VAL A C 1
ATOM 1371 O O . VAL A 1 176 ? 9.013 -8.549 -1.123 1.00 96.56 176 VAL A O 1
ATOM 1374 N N . VAL A 1 177 ? 9.215 -8.344 1.111 1.00 96.25 177 VAL A N 1
ATOM 1375 C CA . VAL A 1 177 ? 10.612 -7.876 1.113 1.00 96.25 177 VAL A CA 1
ATOM 1376 C C . VAL A 1 177 ? 11.533 -8.905 0.468 1.00 96.25 177 VAL A C 1
ATOM 1378 O O . VAL A 1 177 ? 12.233 -8.571 -0.483 1.00 96.25 177 VAL A O 1
ATOM 1381 N N . ALA A 1 178 ? 11.464 -10.168 0.894 1.00 94.94 178 ALA A N 1
ATOM 1382 C CA . ALA A 1 178 ? 12.282 -11.231 0.315 1.00 94.94 178 ALA A CA 1
ATOM 1383 C C . ALA A 1 178 ? 12.036 -11.403 -1.198 1.00 94.94 178 ALA A C 1
ATOM 1385 O O . ALA A 1 178 ? 12.979 -11.573 -1.972 1.00 94.94 178 ALA A O 1
ATOM 1386 N N . ALA A 1 179 ? 10.777 -11.312 -1.646 1.00 95.81 179 ALA A N 1
ATOM 1387 C CA . ALA A 1 179 ? 10.438 -11.380 -3.067 1.00 95.81 179 ALA A CA 1
ATOM 1388 C C . ALA A 1 179 ? 10.996 -10.187 -3.867 1.00 95.81 179 ALA A C 1
ATOM 1390 O O . ALA A 1 179 ? 11.477 -10.374 -4.989 1.00 95.81 179 ALA A O 1
ATOM 1391 N N . ALA A 1 180 ? 10.962 -8.979 -3.296 1.00 95.62 180 ALA A N 1
ATOM 1392 C CA . ALA A 1 180 ? 11.527 -7.778 -3.907 1.00 95.62 180 ALA A CA 1
ATOM 1393 C C . ALA A 1 180 ? 13.052 -7.868 -4.025 1.00 95.62 180 ALA A C 1
ATOM 1395 O O . ALA A 1 180 ? 13.610 -7.624 -5.093 1.00 95.62 180 ALA A O 1
ATOM 1396 N N . GLU A 1 181 ? 13.729 -8.258 -2.946 1.00 94.75 181 GLU A N 1
ATOM 1397 C CA . GLU A 1 181 ? 15.184 -8.414 -2.913 1.00 94.75 181 GLU A CA 1
ATOM 1398 C C . GLU A 1 181 ? 15.668 -9.457 -3.923 1.00 94.75 181 GLU A C 1
ATOM 1400 O O . GLU A 1 181 ? 16.638 -9.210 -4.647 1.00 94.75 181 GLU A O 1
ATOM 1405 N N . ALA A 1 182 ? 14.970 -10.594 -4.019 1.00 94.81 182 ALA A N 1
ATOM 1406 C CA . ALA A 1 182 ? 15.261 -11.626 -5.010 1.00 94.81 182 ALA A CA 1
ATOM 1407 C C . ALA A 1 182 ? 15.133 -11.080 -6.440 1.00 94.81 182 ALA A C 1
ATOM 1409 O O . ALA A 1 182 ? 16.051 -11.240 -7.245 1.00 94.81 182 ALA A O 1
ATOM 1410 N N . TYR A 1 183 ? 14.042 -10.365 -6.734 1.00 94.12 183 TYR A N 1
ATOM 1411 C CA . TYR A 1 183 ? 13.830 -9.739 -8.039 1.00 94.12 183 TYR A CA 1
ATOM 1412 C C . TYR A 1 183 ? 14.951 -8.758 -8.402 1.00 94.12 183 TYR A C 1
ATOM 1414 O O . TYR A 1 183 ? 15.563 -8.881 -9.464 1.00 94.12 183 TYR A O 1
ATOM 1422 N N . TRP A 1 184 ? 15.262 -7.809 -7.518 1.00 91.44 184 TRP A N 1
ATOM 1423 C CA . TRP A 1 184 ? 16.266 -6.784 -7.803 1.00 91.44 184 TRP A CA 1
ATOM 1424 C C . TRP A 1 184 ? 17.683 -7.352 -7.897 1.00 91.44 184 TRP A C 1
ATOM 1426 O O . TRP A 1 184 ? 18.496 -6.854 -8.676 1.00 91.44 184 TRP A O 1
ATOM 1436 N N . SER A 1 185 ? 17.986 -8.405 -7.138 1.00 93.38 185 SER A N 1
ATOM 1437 C CA . SER A 1 185 ? 19.275 -9.098 -7.218 1.00 93.38 185 SER A CA 1
ATOM 1438 C C . SER A 1 185 ? 19.442 -9.831 -8.550 1.00 93.38 185 SER A C 1
ATOM 1440 O O . SER A 1 185 ? 20.499 -9.739 -9.177 1.00 93.38 185 SER A O 1
ATOM 1442 N N . GLU A 1 186 ? 18.399 -10.522 -9.018 1.00 93.50 186 GLU A N 1
ATOM 1443 C CA . GLU A 1 186 ? 18.390 -11.171 -10.334 1.00 93.50 186 GLU A CA 1
ATOM 1444 C C . GLU A 1 186 ? 18.534 -10.145 -11.461 1.00 93.50 186 GLU A C 1
ATOM 1446 O O . GLU A 1 186 ? 19.413 -10.293 -12.310 1.00 93.50 186 GLU A O 1
ATOM 1451 N N . TRP A 1 187 ? 17.750 -9.064 -11.412 1.00 91.56 187 TRP A N 1
ATOM 1452 C CA . TRP A 1 187 ? 17.793 -7.993 -12.407 1.00 91.56 187 TRP A CA 1
ATOM 1453 C C . TRP A 1 187 ? 19.182 -7.347 -12.508 1.00 91.56 187 TRP A C 1
ATOM 1455 O O . TRP A 1 187 ? 19.702 -7.159 -13.608 1.00 91.56 187 TRP A O 1
ATOM 1465 N N . LYS A 1 188 ? 19.832 -7.064 -11.367 1.00 91.56 188 LYS A N 1
ATOM 1466 C CA . LYS A 1 188 ? 21.204 -6.524 -11.339 1.00 91.56 188 LYS A CA 1
ATOM 1467 C C . LYS A 1 188 ? 22.196 -7.482 -11.993 1.00 91.56 188 LYS A C 1
ATOM 1469 O O . LYS A 1 188 ? 22.980 -7.061 -12.841 1.00 91.56 188 LYS A O 1
ATOM 1474 N N . ARG A 1 189 ? 22.131 -8.771 -11.651 1.00 93.19 189 ARG A N 1
ATOM 1475 C CA . ARG A 1 189 ? 23.012 -9.800 -12.222 1.00 93.19 189 ARG A CA 1
ATOM 1476 C C . ARG A 1 189 ? 22.834 -9.927 -13.737 1.00 93.19 189 ARG A C 1
ATOM 1478 O O . ARG A 1 189 ? 23.820 -10.045 -14.461 1.00 93.19 189 ARG A O 1
ATOM 1485 N N . GLU A 1 190 ? 21.597 -9.891 -14.224 1.00 91.81 190 GLU A N 1
ATOM 1486 C CA . GLU A 1 190 ? 21.292 -9.932 -15.659 1.00 91.81 190 GLU A CA 1
ATOM 1487 C C . GLU A 1 190 ? 21.779 -8.673 -16.388 1.00 91.81 190 GLU A C 1
ATOM 1489 O O . GLU A 1 190 ? 22.365 -8.770 -17.469 1.00 91.81 190 GLU A O 1
ATOM 1494 N N . GLY A 1 191 ? 21.601 -7.497 -15.781 1.00 89.56 191 GLY A N 1
ATOM 1495 C CA . GLY A 1 191 ? 22.114 -6.231 -16.303 1.00 89.56 191 GLY A CA 1
ATOM 1496 C C . GLY A 1 191 ? 23.640 -6.223 -16.419 1.00 89.56 191 GLY A C 1
ATOM 1497 O O . GLY A 1 191 ? 24.182 -5.858 -17.463 1.00 89.56 191 GLY A O 1
ATOM 1498 N N . GLU A 1 192 ? 24.341 -6.694 -15.387 1.00 89.62 192 GLU A N 1
ATOM 1499 C CA . GLU A 1 192 ? 25.798 -6.844 -15.404 1.00 89.62 192 GLU A CA 1
ATOM 1500 C C . GLU A 1 192 ? 26.264 -7.836 -16.475 1.00 89.62 192 GLU A C 1
ATOM 1502 O O . GLU A 1 192 ? 27.191 -7.531 -17.228 1.00 89.62 192 GLU A O 1
ATOM 1507 N N . ALA A 1 193 ? 25.607 -8.994 -16.596 1.00 87.38 193 ALA A N 1
ATOM 1508 C CA . ALA A 1 193 ? 25.921 -9.985 -17.625 1.00 87.38 193 ALA A CA 1
ATOM 1509 C C . ALA A 1 193 ? 25.736 -9.412 -19.040 1.00 87.38 193 ALA A C 1
ATOM 1511 O O . ALA A 1 193 ? 26.594 -9.596 -19.905 1.00 87.38 193 ALA A O 1
ATOM 1512 N N . AR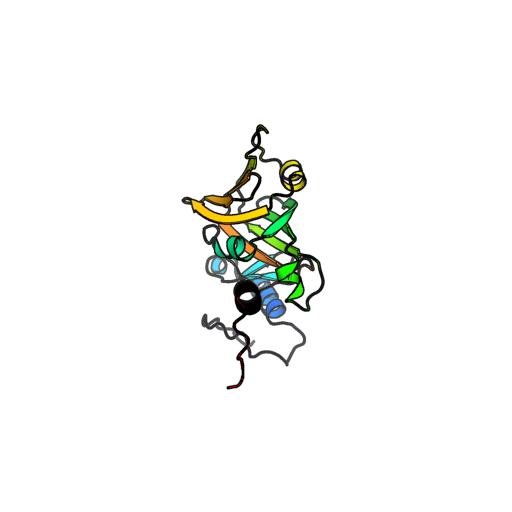G A 1 194 ? 24.658 -8.649 -19.263 1.00 90.44 194 ARG A N 1
ATOM 1513 C CA . ARG A 1 194 ? 24.392 -7.970 -20.537 1.00 90.44 194 ARG A CA 1
ATOM 1514 C C . ARG A 1 194 ? 25.461 -6.929 -20.866 1.00 90.44 194 ARG A C 1
ATOM 1516 O O . ARG A 1 194 ? 25.904 -6.862 -22.010 1.00 90.44 194 ARG A O 1
ATOM 1523 N N . LEU A 1 195 ? 25.894 -6.139 -19.883 1.00 87.31 195 LEU A N 1
ATOM 1524 C CA . LEU A 1 195 ? 26.963 -5.154 -20.066 1.00 87.31 195 LEU A CA 1
ATOM 1525 C C . LEU A 1 195 ? 28.316 -5.817 -20.354 1.00 87.31 195 LEU A C 1
ATOM 1527 O O . LEU A 1 195 ? 29.048 -5.330 -21.212 1.00 87.31 195 LEU A O 1
ATOM 1531 N N . ARG A 1 196 ? 28.642 -6.937 -19.692 1.00 83.44 196 ARG A N 1
ATOM 1532 C CA . ARG A 1 196 ? 29.863 -7.714 -19.983 1.00 83.44 196 ARG A CA 1
ATOM 1533 C C . ARG A 1 196 ? 29.846 -8.289 -21.399 1.00 83.44 196 ARG A C 1
ATOM 1535 O O . ARG A 1 196 ? 30.808 -8.097 -22.134 1.00 83.44 196 ARG A O 1
ATOM 1542 N N . ALA A 1 197 ? 28.732 -8.890 -21.820 1.00 83.62 197 ALA A N 1
ATOM 1543 C CA . ALA A 1 197 ? 28.576 -9.414 -23.179 1.00 83.62 197 ALA A CA 1
ATOM 1544 C C . ALA A 1 197 ? 28.725 -8.320 -24.257 1.00 83.62 197 ALA A C 1
ATOM 1546 O O . ALA A 1 197 ? 29.294 -8.566 -25.316 1.00 83.62 197 ALA A O 1
ATOM 1547 N N . GLN A 1 198 ? 28.265 -7.094 -23.979 1.00 81.50 198 GLN A N 1
ATOM 1548 C CA . GLN A 1 198 ? 28.431 -5.945 -24.881 1.00 81.50 198 GLN A CA 1
ATOM 1549 C C . GLN A 1 198 ? 29.864 -5.392 -24.922 1.00 81.50 198 GLN A C 1
ATOM 1551 O O . GLN A 1 198 ? 30.230 -4.749 -25.902 1.00 81.50 198 GLN A O 1
ATOM 1556 N N . ARG A 1 199 ? 30.675 -5.627 -23.882 1.00 83.81 199 ARG A N 1
ATOM 1557 C CA . ARG 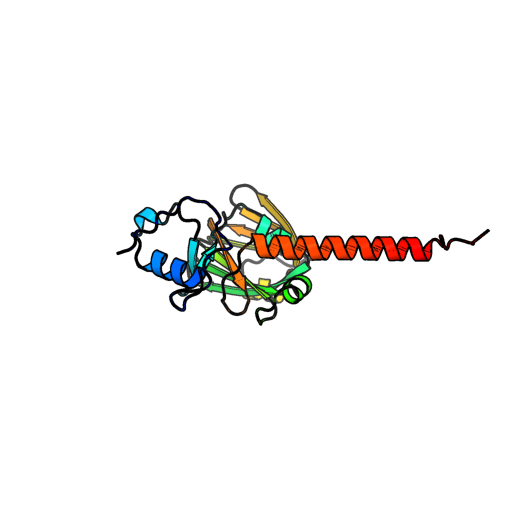A 1 199 ? 32.072 -5.166 -23.802 1.00 83.81 199 ARG A CA 1
ATOM 1558 C C . ARG A 1 199 ? 33.074 -6.083 -24.503 1.00 83.81 199 ARG A C 1
ATOM 1560 O O . ARG A 1 199 ? 34.239 -5.714 -24.582 1.00 83.81 199 ARG A O 1
ATOM 1567 N N . GLY A 1 200 ? 32.641 -7.222 -25.044 1.00 63.44 200 GLY A N 1
ATOM 1568 C CA . GLY A 1 200 ? 33.510 -8.077 -25.853 1.00 63.44 200 GLY A CA 1
ATOM 1569 C C . GLY A 1 200 ? 34.627 -8.772 -25.070 1.00 63.44 200 GLY A C 1
ATOM 1570 O O . GLY A 1 200 ? 35.635 -9.125 -25.666 1.00 63.44 200 GLY A O 1
ATOM 1571 N N . GLU A 1 201 ? 34.459 -9.017 -23.767 1.00 56.38 201 GLU A N 1
ATOM 1572 C CA . GLU A 1 201 ? 35.267 -10.017 -23.048 1.00 56.38 201 GLU A CA 1
ATOM 1573 C C . GLU A 1 201 ? 34.739 -11.419 -23.395 1.00 56.38 201 GLU A C 1
ATOM 1575 O O . GLU A 1 201 ? 34.166 -12.130 -22.573 1.00 56.38 201 GLU A O 1
ATOM 1580 N N . GLY A 1 202 ? 34.844 -11.778 -24.674 1.00 50.72 202 GLY A N 1
ATOM 1581 C CA . GLY A 1 202 ? 34.910 -13.170 -25.080 1.00 50.72 202 GLY A CA 1
ATOM 1582 C C . GLY A 1 202 ? 36.368 -13.583 -24.963 1.00 50.72 202 GLY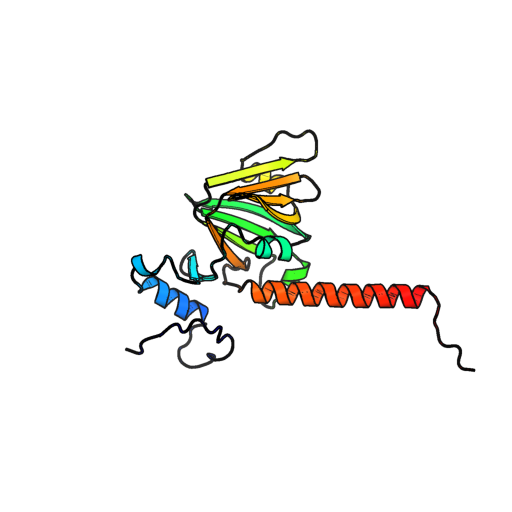 A C 1
ATOM 1583 O O . GLY A 1 202 ? 37.208 -12.992 -25.636 1.00 50.72 202 GLY A O 1
ATOM 1584 N N . ASP A 1 203 ? 36.658 -14.547 -24.092 1.00 53.03 203 ASP A N 1
ATOM 1585 C CA . ASP A 1 203 ? 37.927 -15.273 -24.089 1.00 53.03 203 ASP A CA 1
ATOM 1586 C C . ASP A 1 203 ? 38.285 -15.671 -25.532 1.00 53.03 203 ASP A C 1
ATOM 1588 O O . ASP A 1 203 ? 37.611 -16.511 -26.136 1.00 53.03 203 ASP A O 1
ATOM 1592 N N . GLU A 1 204 ? 39.342 -15.078 -26.091 1.00 47.09 204 GLU A N 1
ATOM 1593 C CA . GLU A 1 204 ? 40.096 -15.739 -27.152 1.00 47.09 204 GLU A CA 1
ATOM 1594 C C . GLU A 1 204 ? 40.922 -16.851 -26.486 1.00 47.09 204 GLU A C 1
ATOM 1596 O O . GLU A 1 204 ? 41.754 -16.552 -25.624 1.00 47.09 204 GLU A O 1
ATOM 1601 N N . PRO A 1 205 ? 40.723 -18.133 -26.842 1.00 55.78 205 PRO A N 1
ATOM 1602 C CA . PRO A 1 205 ? 41.624 -19.184 -26.405 1.00 55.78 205 PRO A CA 1
ATOM 1603 C C . PRO A 1 205 ? 42.939 -19.034 -27.182 1.00 55.78 205 PRO A C 1
ATOM 1605 O O . PRO A 1 205 ? 42.977 -19.259 -28.394 1.00 55.78 205 PRO A O 1
ATOM 1608 N N . GLY A 1 206 ? 43.991 -18.612 -26.479 1.00 58.38 206 GLY A N 1
ATOM 1609 C CA . GLY A 1 206 ? 45.381 -18.683 -26.944 1.00 58.38 206 GLY A CA 1
ATOM 1610 C C . GLY A 1 206 ? 45.980 -20.074 -26.790 1.00 58.38 206 GLY A C 1
ATOM 1611 O O . GLY A 1 206 ? 45.568 -20.799 -25.854 1.00 58.38 206 GLY A O 1
#

Radius of gyration: 20.39 Å; chains: 1; bounding box: 60×53×54 Å

Sequence (206 aa):
MCGWVDDGRGDVDAHEERGGGTLWAARAEYLRQAPREAAAHRRWILVDGVAVERHAGTDPSAWNVLHDGWIERLVPRGDRLTLHVACPYLRRRFAEPGEGFLLELFECTELGYVPYADAPPTSSPDVIAAAEPDFVSAKADGERMRVWGSDGELAFRYRELGLRFGSGRPVALAAVVAAAEAYWSEWKREGEARLRAQRGEGDEPG

Secondary structure (DSSP, 8-state):
-------S----S---SSSS--HHHHHHHHHHHS-GGGGTT-SEEEETTEEEE-EETT--HHHHHTTT-EEEEEEEETTEEEEEEE-HHHHTT-SS-SSEEEEEEES--EEEEEESSSPPPB--HHHHHHT--B-SEEEEETTEEEEE-SSEEEEEE-SEEEEEETTS-B--HHHHHHHHHHHHHHHHHHHHHHHHHHTT------

pLDDT: mean 86.17, std 18.0, range [31.47, 98.5]